Protein AF-A0A9P1C2J6-F1 (afdb_monomer_lite)

Structure (mmCIF, N/CA/C/O backbone):
data_AF-A0A9P1C2J6-F1
#
_entry.id   AF-A0A9P1C2J6-F1
#
loop_
_atom_site.group_PDB
_atom_site.id
_atom_site.type_symbol
_atom_site.label_atom_id
_atom_site.label_alt_id
_atom_site.label_comp_id
_atom_site.label_asym_id
_atom_site.label_entity_id
_atom_site.label_seq_id
_atom_site.pdbx_PDB_ins_code
_atom_site.Cartn_x
_atom_site.Cartn_y
_atom_site.Cartn_z
_atom_site.occupancy
_atom_site.B_iso_or_equiv
_atom_site.auth_seq_id
_atom_site.auth_comp_id
_atom_site.auth_asym_id
_atom_site.auth_atom_id
_atom_site.pdbx_PDB_model_num
ATOM 1 N N . MET A 1 1 ? 2.395 8.781 -56.631 1.00 46.41 1 MET A N 1
ATOM 2 C CA . MET A 1 1 ? 2.533 10.239 -56.441 1.00 46.41 1 MET A CA 1
ATOM 3 C C . MET A 1 1 ? 1.410 10.665 -55.513 1.00 46.41 1 MET A C 1
ATOM 5 O O . MET A 1 1 ? 0.270 10.669 -55.949 1.00 46.41 1 MET A O 1
ATOM 9 N N . TYR A 1 2 ? 1.701 10.869 -54.227 1.00 40.91 2 TYR A N 1
ATOM 10 C CA . TYR A 1 2 ? 0.705 11.297 -53.241 1.00 40.91 2 TYR A CA 1
ATOM 11 C C . TYR A 1 2 ? 0.866 12.797 -53.004 1.00 40.91 2 TYR A C 1
ATOM 13 O O . TYR A 1 2 ? 1.958 13.259 -52.683 1.00 40.91 2 TYR A O 1
ATOM 21 N N . SER A 1 3 ? -0.221 13.528 -53.244 1.00 58.31 3 SER A N 1
ATOM 22 C CA . SER A 1 3 ? -0.324 14.977 -53.091 1.00 58.31 3 SER A CA 1
ATOM 23 C C . SER A 1 3 ? -0.519 15.307 -51.612 1.00 58.31 3 SER A C 1
ATOM 25 O O . SER A 1 3 ? -1.460 14.810 -50.995 1.00 58.31 3 SER A O 1
ATOM 27 N N . PHE A 1 4 ? 0.379 16.112 -51.049 1.00 48.78 4 PHE A N 1
ATOM 28 C CA . PHE A 1 4 ? 0.222 16.703 -49.721 1.00 48.78 4 PHE A CA 1
ATOM 29 C C . PHE A 1 4 ? -0.829 17.816 -49.799 1.00 48.78 4 PHE A C 1
ATOM 31 O O . PHE A 1 4 ? -0.699 18.724 -50.618 1.00 48.78 4 PHE A O 1
ATOM 38 N N . GLY A 1 5 ? -1.877 17.705 -48.981 1.00 56.62 5 GLY A N 1
ATOM 39 C CA . GLY A 1 5 ? -2.882 18.746 -48.790 1.00 56.62 5 GLY A CA 1
ATOM 40 C C . GLY A 1 5 ? -2.309 19.922 -48.006 1.00 56.62 5 GLY A C 1
ATOM 41 O O . GLY A 1 5 ? -1.581 19.733 -47.031 1.00 56.62 5 GLY A O 1
ATOM 42 N N . GLU A 1 6 ? -2.622 21.118 -48.488 1.00 57.53 6 GLU A N 1
ATOM 43 C CA . GLU A 1 6 ? -2.239 22.407 -47.926 1.00 57.53 6 GLU A CA 1
ATOM 44 C C . GLU A 1 6 ? -2.952 22.679 -46.595 1.00 57.53 6 GLU A C 1
ATOM 46 O O . GLU A 1 6 ? -4.033 22.161 -46.317 1.00 57.53 6 GLU A O 1
ATOM 51 N N . GLY A 1 7 ? -2.277 23.461 -45.754 1.00 50.88 7 GLY A N 1
ATOM 52 C CA . GLY A 1 7 ? -2.598 23.649 -44.350 1.00 50.88 7 GLY A CA 1
ATOM 53 C C . GLY A 1 7 ? -3.743 24.621 -44.089 1.00 50.88 7 GLY A C 1
ATOM 54 O O . GLY A 1 7 ? -3.801 25.715 -44.643 1.00 50.88 7 GLY A O 1
ATOM 55 N N . GLU A 1 8 ? -4.594 24.236 -43.144 1.00 56.44 8 GLU A N 1
ATOM 56 C CA . GLU A 1 8 ? -5.519 25.130 -42.458 1.00 56.44 8 GLU A CA 1
ATOM 57 C C . GLU A 1 8 ? -4.774 25.854 -41.326 1.00 56.44 8 GLU A C 1
ATOM 59 O O . GLU A 1 8 ? -4.417 25.274 -40.297 1.00 56.44 8 GLU A O 1
ATOM 64 N N . GLN A 1 9 ? -4.508 27.143 -41.543 1.00 56.81 9 GLN A N 1
ATOM 65 C CA . GLN A 1 9 ? -4.104 28.086 -40.505 1.00 56.81 9 GLN A CA 1
ATOM 66 C C . GLN A 1 9 ? -5.281 28.303 -39.554 1.00 56.81 9 GLN A C 1
ATOM 68 O O . GLN A 1 9 ? -6.235 29.010 -39.868 1.00 56.81 9 GLN A O 1
ATOM 73 N N . HIS A 1 10 ? -5.210 27.682 -38.380 1.00 51.34 10 HIS A N 1
ATOM 74 C CA . HIS A 1 10 ? -6.143 27.946 -37.298 1.00 51.34 10 HIS A CA 1
ATOM 75 C C . HIS A 1 10 ? -5.602 29.116 -36.466 1.00 51.34 10 HIS A C 1
ATOM 77 O O . HIS A 1 10 ? -4.774 28.932 -35.572 1.00 51.34 10 HIS A O 1
ATOM 83 N N . ASP A 1 11 ? -6.063 30.330 -36.775 1.00 51.28 11 ASP A N 1
ATOM 84 C CA . ASP A 1 11 ? -5.852 31.515 -35.943 1.00 51.28 11 ASP A CA 1
ATOM 85 C C . ASP A 1 11 ? -6.565 31.312 -34.598 1.00 51.28 11 ASP A C 1
ATOM 87 O O . ASP A 1 11 ? -7.773 31.507 -34.442 1.00 51.28 11 ASP A O 1
ATOM 91 N N . GLY A 1 12 ? -5.804 30.835 -33.615 1.00 50.31 12 GLY A N 1
ATOM 92 C CA . GLY A 1 12 ? -6.248 30.666 -32.241 1.00 50.31 12 GLY A CA 1
ATOM 93 C C . GLY A 1 12 ? -6.439 32.022 -31.575 1.00 50.31 12 GLY A C 1
ATOM 94 O O . GLY A 1 12 ? -5.492 32.587 -31.040 1.00 50.31 12 GLY A O 1
ATOM 95 N N . ASN A 1 13 ? -7.672 32.525 -31.584 1.00 53.38 13 ASN A N 1
ATOM 96 C CA . ASN A 1 13 ? -8.124 33.623 -30.735 1.00 53.38 13 ASN A CA 1
ATOM 97 C C . ASN A 1 13 ? -8.425 33.066 -29.320 1.00 53.38 13 ASN A C 1
ATOM 99 O O . ASN A 1 13 ? -9.422 32.359 -29.156 1.00 53.38 13 ASN A O 1
ATOM 103 N N . PRO A 1 14 ? -7.602 33.320 -28.282 1.00 58.97 14 PRO A N 1
ATOM 104 C CA . PRO A 1 14 ? -7.670 32.589 -27.015 1.00 58.97 14 PRO A CA 1
ATOM 105 C C . PRO A 1 14 ? -8.562 33.270 -25.961 1.00 58.97 14 PRO A C 1
ATOM 107 O O . PRO A 1 14 ? -8.216 33.289 -24.782 1.00 58.97 14 PRO A O 1
ATOM 110 N N . SER A 1 15 ? -9.707 33.842 -26.355 1.00 59.25 15 SER A N 1
ATOM 111 C CA . SER A 1 15 ? -10.526 34.652 -25.433 1.00 59.25 15 SER A CA 1
ATOM 112 C C . SER A 1 15 ? -12.036 34.554 -25.664 1.00 59.25 15 SER A C 1
ATOM 114 O O . SER A 1 15 ? -12.750 35.539 -25.490 1.00 59.25 15 SER A O 1
ATOM 116 N N . HIS A 1 16 ? -12.559 33.383 -26.029 1.00 60.56 16 HIS A N 1
ATOM 117 C CA . HIS A 1 16 ? -14.004 33.149 -25.989 1.00 60.56 16 HIS A CA 1
ATOM 118 C C . HIS A 1 16 ? -14.352 32.145 -24.891 1.00 60.56 16 HIS A C 1
ATOM 120 O O . HIS A 1 16 ? -14.506 30.951 -25.125 1.00 60.56 16 HIS A O 1
ATOM 126 N N . TRP A 1 17 ? -14.448 32.647 -23.659 1.00 62.12 17 TRP A N 1
ATOM 127 C CA . TRP A 1 17 ? -15.117 31.918 -22.588 1.00 62.12 17 TRP A CA 1
ATOM 128 C C . TRP A 1 17 ? -16.630 31.949 -22.856 1.00 62.12 17 TRP A C 1
ATOM 130 O O . TRP A 1 17 ? -17.187 33.043 -22.989 1.00 62.12 17 TRP A O 1
ATOM 140 N N . PRO A 1 18 ? -17.308 30.791 -22.960 1.00 59.91 18 PRO A N 1
ATOM 141 C CA . PRO A 1 18 ? -18.738 30.748 -23.224 1.00 59.91 18 PRO A CA 1
ATOM 142 C C . PRO A 1 18 ? -19.512 31.384 -22.052 1.00 59.91 18 PRO A C 1
ATOM 144 O O . PRO A 1 18 ? -19.292 31.007 -20.895 1.00 59.91 18 PRO A O 1
ATOM 147 N N . PRO A 1 19 ? -20.427 32.336 -22.316 1.00 61.50 19 PRO A N 1
ATOM 148 C CA . PRO A 1 19 ? -21.127 33.096 -21.277 1.00 61.50 19 PRO A CA 1
ATOM 149 C C . PRO A 1 19 ? -22.037 32.247 -20.371 1.00 61.50 19 PRO A C 1
ATOM 151 O O . PRO A 1 19 ? -22.426 32.711 -19.301 1.00 61.50 19 PRO A O 1
ATOM 154 N N . GLU A 1 20 ? -22.330 30.993 -20.727 1.00 61.28 20 GLU A N 1
ATOM 155 C CA . GLU A 1 20 ? -23.154 30.096 -19.904 1.00 61.28 20 GLU A CA 1
ATOM 156 C C . GLU A 1 20 ? -22.449 29.574 -18.639 1.00 61.28 20 GLU A C 1
ATOM 158 O O . GLU A 1 20 ? -23.122 29.224 -17.671 1.00 61.28 20 GLU A O 1
ATOM 163 N N . LEU A 1 21 ? -21.109 29.581 -18.575 1.00 55.34 21 LEU A N 1
ATOM 164 C CA . LEU A 1 21 ? -20.375 29.112 -17.385 1.00 55.34 21 LEU A CA 1
ATOM 165 C C . LEU A 1 21 ? -20.108 30.211 -16.342 1.00 55.34 21 LEU A C 1
ATOM 167 O O . LEU A 1 21 ? -19.761 29.902 -15.202 1.00 55.34 21 LEU A O 1
ATOM 171 N N . ALA A 1 22 ? -20.339 31.485 -16.675 1.00 58.12 22 ALA A N 1
ATOM 172 C CA . ALA A 1 22 ? -20.204 32.597 -15.729 1.00 58.12 22 ALA A CA 1
ATOM 173 C C . ALA A 1 22 ? -21.348 32.663 -14.692 1.00 58.12 22 ALA A C 1
ATOM 175 O O . ALA A 1 22 ? -21.260 33.410 -13.716 1.00 58.12 22 ALA A O 1
ATOM 176 N N . ALA A 1 23 ? -22.408 31.866 -14.873 1.00 60.00 23 ALA A N 1
ATOM 177 C CA . ALA A 1 23 ? -23.567 31.799 -13.985 1.00 60.00 23 ALA A CA 1
ATOM 178 C C . ALA A 1 23 ? -23.467 30.695 -12.911 1.00 60.00 23 ALA A C 1
ATOM 180 O O . ALA A 1 23 ? -24.478 30.324 -12.306 1.00 60.00 23 ALA A O 1
ATOM 181 N N . GLN A 1 24 ? -22.269 30.167 -12.624 1.00 57.84 24 GLN A N 1
ATOM 182 C CA . GLN A 1 24 ? -22.074 29.361 -11.418 1.00 57.84 24 GLN A CA 1
ATOM 183 C C . GLN A 1 24 ? -22.264 30.246 -10.181 1.00 57.84 24 GLN A C 1
ATOM 185 O O . GLN A 1 24 ? -21.386 31.016 -9.797 1.00 57.84 24 GLN A O 1
ATOM 190 N N . LYS A 1 25 ? -23.476 30.142 -9.617 1.00 58.19 25 LYS A N 1
ATOM 191 C CA . LYS A 1 25 ? -23.923 30.545 -8.277 1.00 58.19 25 LYS A CA 1
ATOM 192 C C . LYS A 1 25 ? -22.781 31.068 -7.407 1.00 58.19 25 LYS A C 1
ATOM 194 O O . LYS A 1 25 ? -22.118 30.303 -6.707 1.00 58.19 25 LYS A O 1
ATOM 199 N N . ARG A 1 26 ? -22.596 32.391 -7.407 1.00 54.38 26 ARG A N 1
ATOM 200 C CA . ARG A 1 26 ? -21.853 33.048 -6.333 1.00 54.38 26 ARG A CA 1
ATOM 201 C C . ARG A 1 26 ? -22.536 32.651 -5.020 1.00 54.38 26 ARG A C 1
ATOM 203 O O . ARG A 1 26 ? -23.762 32.776 -4.949 1.00 54.38 26 ARG A O 1
ATOM 210 N N . PRO A 1 27 ? -21.805 32.136 -4.018 1.00 55.41 27 PRO A N 1
ATOM 211 C CA . PRO A 1 27 ? -22.394 31.870 -2.718 1.00 55.41 27 PRO A CA 1
ATOM 212 C C . PRO A 1 27 ? -22.995 33.183 -2.220 1.00 55.41 27 PRO A C 1
ATOM 214 O O . PRO A 1 27 ? -22.299 34.192 -2.108 1.00 55.41 27 PRO A O 1
ATOM 217 N N . VAL A 1 28 ? -24.310 33.183 -2.011 1.00 63.59 28 VAL A N 1
ATOM 218 C CA . VAL A 1 28 ? -25.020 34.309 -1.412 1.00 63.59 28 VAL A CA 1
ATOM 219 C C . VAL A 1 28 ? -24.499 34.412 0.014 1.00 63.59 28 VAL A C 1
ATOM 221 O O . VAL A 1 28 ? -24.860 33.622 0.884 1.00 63.59 28 VAL A O 1
ATOM 224 N N . VAL A 1 29 ? -23.575 35.343 0.233 1.00 62.34 29 VAL A N 1
ATOM 225 C CA . VAL A 1 29 ? -23.126 35.711 1.570 1.00 62.34 29 VAL A CA 1
ATOM 226 C C . VAL A 1 29 ? -24.268 36.514 2.177 1.00 62.34 29 VAL A C 1
ATOM 228 O O . VAL A 1 29 ? -24.457 37.682 1.845 1.00 62.34 29 VAL A O 1
ATOM 231 N N . HIS A 1 30 ? -25.079 35.866 3.013 1.00 60.06 30 HIS A N 1
ATOM 232 C CA . HIS A 1 30 ? -26.036 36.566 3.859 1.00 60.06 30 HIS A CA 1
ATOM 233 C C . HIS A 1 30 ? -25.249 37.435 4.840 1.00 60.06 30 HIS A C 1
ATOM 235 O O . HIS A 1 30 ? -24.687 36.947 5.820 1.00 60.06 30 HIS A O 1
ATOM 241 N N . VAL A 1 31 ? -25.174 38.727 4.535 1.00 59.09 31 VAL A N 1
ATOM 242 C CA . VAL A 1 31 ? -24.735 39.747 5.480 1.00 59.09 31 VAL A CA 1
ATOM 243 C C . VAL A 1 31 ? -25.914 39.974 6.417 1.00 59.09 31 VAL A C 1
ATOM 245 O O . VAL A 1 31 ? -26.902 40.597 6.041 1.00 59.09 31 VAL A O 1
ATOM 248 N N . TYR A 1 32 ? -25.850 39.383 7.606 1.00 56.06 32 TYR A N 1
ATOM 249 C CA . TYR A 1 32 ? -26.775 39.715 8.680 1.00 56.06 32 TYR A CA 1
ATOM 250 C C . TYR A 1 32 ? -26.359 41.082 9.223 1.00 56.06 32 TYR A C 1
ATOM 252 O O . TYR A 1 32 ? -25.242 41.233 9.720 1.00 56.06 32 TYR A O 1
ATOM 260 N N . GLU A 1 33 ? -27.232 42.081 9.090 1.00 56.91 33 GLU A N 1
ATOM 261 C CA . GLU A 1 33 ? -27.105 43.327 9.841 1.00 56.91 33 GLU A CA 1
ATOM 262 C C . GLU A 1 33 ? -27.223 42.976 11.327 1.00 56.91 33 GLU A C 1
ATOM 264 O O . GLU A 1 33 ? -28.259 42.506 11.800 1.00 56.91 33 GLU A O 1
ATOM 269 N N . VAL A 1 34 ? -26.104 43.102 12.039 1.00 47.09 34 VAL A N 1
ATOM 270 C CA . VAL A 1 34 ? -26.008 42.819 13.469 1.00 47.09 34 VAL A CA 1
ATOM 271 C C . VAL A 1 34 ? -26.766 43.924 14.195 1.00 47.09 34 VAL A C 1
ATOM 273 O O . VAL A 1 34 ? -26.292 45.050 14.295 1.00 47.09 34 VAL A O 1
ATOM 276 N N . SER A 1 35 ? -27.976 43.597 14.644 1.00 60.84 35 SER A N 1
ATOM 277 C CA . SER A 1 35 ? -28.778 44.443 15.520 1.00 60.84 35 SER A CA 1
ATOM 278 C C . SER A 1 35 ? -28.070 44.567 16.870 1.00 60.84 35 SER A C 1
ATOM 280 O O . SER A 1 35 ? -27.807 43.560 17.529 1.00 60.84 35 SER A O 1
ATOM 282 N N . ASP A 1 36 ? -27.772 45.801 17.274 1.00 59.44 36 ASP A N 1
ATOM 283 C CA . ASP A 1 36 ? -27.178 46.146 18.567 1.00 59.44 36 ASP A CA 1
ATOM 284 C C . ASP A 1 36 ? -28.075 45.646 19.713 1.00 59.44 36 ASP A C 1
ATOM 286 O O . ASP A 1 36 ? -29.090 46.266 20.033 1.00 59.44 36 ASP A O 1
ATOM 290 N N . GLY A 1 37 ? -27.740 44.507 20.327 1.00 63.81 37 GLY A N 1
ATOM 291 C CA . GLY A 1 37 ? -28.449 44.062 21.532 1.00 63.81 37 GLY A CA 1
ATOM 292 C C . GLY A 1 37 ? -28.315 42.600 21.951 1.00 63.81 37 GLY A C 1
ATOM 293 O O . GLY A 1 37 ? -28.644 42.299 23.096 1.00 63.81 37 GLY A O 1
ATOM 294 N N . GLU A 1 38 ? -27.825 41.693 21.103 1.00 51.72 38 GLU A N 1
ATOM 295 C CA . GLU A 1 38 ? -27.599 40.297 21.507 1.00 51.72 38 GLU A CA 1
ATOM 296 C C . GLU A 1 38 ? -26.126 40.028 21.827 1.00 51.72 38 GLU A C 1
ATOM 298 O O . GLU A 1 38 ? -25.227 40.359 21.051 1.00 51.72 38 GLU A O 1
ATOM 303 N N . GLU A 1 39 ? -25.888 39.424 22.998 1.00 61.47 39 GLU A N 1
ATOM 304 C CA . GLU A 1 39 ? -24.572 38.944 23.418 1.00 61.47 39 GLU A CA 1
ATOM 305 C C . GLU A 1 39 ? -23.926 38.125 22.292 1.00 61.47 39 GLU A C 1
ATOM 307 O O . GLU A 1 39 ? -24.561 37.213 21.749 1.00 61.47 39 GLU A O 1
ATOM 312 N N . PRO A 1 40 ? -22.659 38.411 21.941 1.00 59.59 40 PRO A N 1
ATOM 313 C CA . PRO A 1 40 ? -22.001 37.736 20.840 1.00 59.59 40 PRO A CA 1
ATOM 314 C C . PRO A 1 40 ? -22.014 36.225 21.102 1.00 59.59 40 PRO A C 1
ATOM 316 O O . PRO A 1 40 ? -21.612 35.790 22.189 1.00 59.59 40 PRO A O 1
ATOM 319 N N . PRO A 1 41 ? -22.448 35.398 20.131 1.00 59.28 41 PRO A N 1
ATOM 320 C CA . PRO A 1 41 ? -22.410 33.957 20.293 1.00 59.28 41 PRO A CA 1
ATOM 321 C C . PRO A 1 41 ? -20.971 33.574 20.612 1.00 59.28 41 PRO A C 1
ATOM 323 O O . PRO A 1 41 ? -20.064 33.911 19.847 1.00 59.28 41 PRO A O 1
ATOM 326 N N . LYS A 1 42 ? -20.773 32.917 21.768 1.00 59.78 42 LYS A N 1
ATOM 327 C CA . LYS A 1 42 ? -19.482 32.390 22.232 1.00 59.78 42 LYS A CA 1
ATOM 328 C C . LYS A 1 42 ? -18.748 31.843 21.025 1.00 59.78 42 LYS A C 1
ATOM 330 O O . LYS A 1 42 ? -19.151 30.817 20.473 1.00 59.78 42 LYS A O 1
ATOM 335 N N . SER A 1 43 ? -17.725 32.576 20.593 1.00 48.62 43 SER A N 1
ATOM 336 C CA . SER A 1 43 ? -16.937 32.232 19.428 1.00 48.62 43 SER A CA 1
ATOM 337 C C . SER A 1 43 ? -16.397 30.840 19.687 1.00 48.62 43 SER A C 1
ATOM 339 O O . SER A 1 43 ? -15.526 30.615 20.530 1.00 48.62 43 SER A O 1
ATOM 341 N N . ARG A 1 44 ? -17.004 29.866 19.007 1.00 55.56 44 ARG A N 1
ATOM 342 C CA . ARG A 1 44 ? -16.507 28.507 18.917 1.00 55.56 44 ARG A CA 1
ATOM 343 C C . ARG A 1 44 ? -15.189 28.681 18.182 1.00 55.56 44 ARG A C 1
ATOM 345 O O . ARG A 1 44 ? -15.173 28.724 16.954 1.00 55.56 44 ARG A O 1
ATOM 352 N N . ARG A 1 45 ? -14.113 28.938 18.939 1.00 55.72 45 ARG A N 1
ATOM 353 C CA . ARG A 1 45 ? -12.743 28.932 18.436 1.00 55.72 45 ARG A CA 1
ATOM 354 C C . ARG A 1 45 ? -12.668 27.647 17.639 1.00 55.72 45 ARG A C 1
ATOM 356 O O . ARG A 1 45 ? -12.818 26.569 18.217 1.00 55.72 45 ARG A O 1
ATOM 363 N N . ARG A 1 46 ? -12.575 27.773 16.314 1.00 53.03 46 ARG A N 1
ATOM 364 C CA . ARG A 1 46 ? -12.202 26.650 15.471 1.00 53.03 46 ARG A CA 1
ATOM 365 C C . ARG A 1 46 ? -10.897 26.172 16.085 1.00 53.03 46 ARG A C 1
ATOM 367 O O . ARG A 1 46 ? -9.909 26.897 16.033 1.00 53.03 46 ARG A O 1
ATOM 374 N N . CYS A 1 47 ? -10.943 25.033 16.772 1.00 50.56 47 CYS A N 1
ATOM 375 C CA . CYS A 1 47 ? -9.739 24.260 16.979 1.00 50.56 47 CYS A CA 1
ATOM 376 C C . CYS A 1 47 ? -9.221 24.040 15.568 1.00 50.56 47 CYS A C 1
ATOM 378 O O . CYS A 1 47 ? -9.910 23.453 14.735 1.00 50.56 47 CYS A O 1
ATOM 380 N N . GLU A 1 48 ? -8.099 24.667 15.252 1.00 53.19 48 GLU A N 1
ATOM 381 C CA . GLU A 1 48 ? -7.376 24.334 14.047 1.00 53.19 48 GLU A CA 1
ATOM 382 C C . GLU A 1 48 ? -6.944 22.880 14.241 1.00 53.19 48 GLU A C 1
ATOM 384 O O . GLU A 1 48 ? -5.975 22.603 14.945 1.00 53.19 48 GLU A O 1
ATOM 389 N N . ASP A 1 49 ? -7.706 21.950 13.659 1.00 55.25 49 ASP A N 1
ATOM 390 C CA . ASP A 1 49 ? -7.488 20.493 13.671 1.00 55.25 49 ASP A CA 1
ATOM 391 C C . ASP A 1 49 ? -6.156 20.072 12.998 1.00 55.25 49 ASP A C 1
ATOM 393 O O . ASP A 1 49 ? -5.975 18.926 12.600 1.00 55.25 49 ASP A O 1
ATOM 397 N N . GLY A 1 50 ? -5.207 20.998 12.843 1.00 55.66 50 GLY A N 1
ATOM 398 C CA . GLY A 1 50 ? -3.879 20.770 12.281 1.00 55.66 50 GLY A CA 1
ATOM 399 C C . GLY A 1 50 ? -2.734 20.912 13.284 1.00 55.66 50 GLY A C 1
ATOM 400 O O . GLY A 1 50 ? -1.607 20.542 12.958 1.00 55.66 50 GLY A O 1
ATOM 401 N N . ALA A 1 51 ? -2.972 21.432 14.493 1.00 60.94 51 ALA A N 1
ATOM 402 C CA . ALA A 1 51 ? -1.919 21.511 15.500 1.00 60.94 51 ALA A CA 1
ATOM 403 C C . ALA A 1 51 ? -1.735 20.134 16.150 1.00 60.94 51 ALA A C 1
ATOM 405 O O . ALA A 1 51 ? -2.552 19.703 16.961 1.00 60.94 51 ALA A O 1
ATOM 406 N N . ASN A 1 52 ? -0.667 19.432 15.766 1.00 63.53 52 ASN A N 1
ATOM 407 C CA . ASN A 1 52 ? -0.355 18.106 16.283 1.00 63.53 52 ASN A CA 1
ATOM 408 C C . ASN A 1 52 ? -0.222 18.157 17.823 1.00 63.53 52 ASN A C 1
ATOM 410 O O . ASN A 1 52 ? 0.719 18.782 18.326 1.00 63.53 52 ASN A O 1
ATOM 414 N N . PRO A 1 53 ? -1.135 17.520 18.584 1.00 68.00 53 PRO A N 1
ATOM 415 C CA . PRO A 1 53 ? -1.170 17.633 20.042 1.00 68.00 53 PRO A CA 1
ATOM 416 C C . PRO A 1 53 ? 0.110 17.107 20.705 1.00 68.00 53 PRO A C 1
ATOM 418 O O . PRO A 1 53 ? 0.471 17.573 21.786 1.00 68.00 53 PRO A O 1
ATOM 421 N N . ALA A 1 54 ? 0.842 16.209 20.034 1.00 67.94 54 ALA A N 1
ATOM 422 C CA . ALA A 1 54 ? 2.130 15.711 20.509 1.00 67.94 54 ALA A CA 1
ATOM 423 C C . ALA A 1 54 ? 3.190 16.824 20.589 1.00 67.94 54 ALA A C 1
ATOM 425 O O . ALA A 1 54 ? 3.971 16.873 21.536 1.00 67.94 54 ALA A O 1
ATOM 426 N N . PHE A 1 55 ? 3.181 17.777 19.648 1.00 69.00 55 PHE A N 1
ATOM 427 C CA . PHE A 1 55 ? 4.138 18.886 19.655 1.00 69.00 55 PHE A CA 1
ATOM 428 C C . PHE A 1 55 ? 3.890 19.843 20.828 1.00 69.00 55 PHE A C 1
ATOM 430 O O . PHE A 1 55 ? 4.830 20.251 21.508 1.00 69.00 55 PHE A O 1
ATOM 437 N N . GLY A 1 56 ? 2.621 20.161 21.109 1.00 73.06 56 GLY A N 1
ATOM 438 C CA . GLY A 1 56 ? 2.249 21.008 22.247 1.00 73.06 56 GLY A CA 1
ATOM 439 C C . GLY A 1 56 ? 2.600 20.371 23.593 1.00 73.06 56 GLY A C 1
ATOM 440 O O . GLY A 1 56 ? 3.087 21.058 24.490 1.00 73.06 56 GLY A O 1
ATOM 441 N N . ALA A 1 57 ? 2.417 19.053 23.716 1.00 72.62 57 ALA A N 1
ATOM 442 C CA . ALA A 1 57 ? 2.793 18.308 24.913 1.00 72.62 57 ALA A CA 1
ATOM 443 C C . ALA A 1 57 ? 4.316 18.291 25.132 1.00 72.62 57 ALA A C 1
ATOM 445 O O . ALA A 1 57 ? 4.766 18.552 26.246 1.00 72.62 57 ALA A O 1
ATOM 446 N N . ALA A 1 58 ? 5.110 18.047 24.083 1.00 67.12 58 ALA A N 1
ATOM 447 C CA . ALA A 1 58 ? 6.571 18.049 24.172 1.00 67.12 58 ALA A CA 1
ATOM 448 C C . ALA A 1 58 ? 7.133 19.442 24.516 1.00 67.12 58 ALA A C 1
ATOM 450 O O . ALA A 1 58 ? 7.987 19.571 25.394 1.00 67.12 58 ALA A O 1
ATOM 451 N N . LEU A 1 59 ? 6.609 20.503 23.886 1.00 74.00 59 LEU A N 1
ATOM 452 C CA . LEU A 1 59 ? 7.015 21.882 24.177 1.00 74.00 59 LEU A CA 1
ATOM 453 C C . LEU A 1 59 ? 6.642 22.292 25.613 1.00 74.00 59 LEU A C 1
ATOM 455 O O . LEU A 1 59 ? 7.415 22.973 26.282 1.00 74.00 59 LEU A O 1
ATOM 459 N N . GLY A 1 60 ? 5.482 21.840 26.104 1.00 74.12 60 GLY A N 1
ATOM 460 C CA . GLY A 1 60 ? 5.042 22.068 27.480 1.00 74.12 60 GLY A CA 1
ATOM 461 C C . GLY A 1 60 ? 5.993 21.472 28.521 1.00 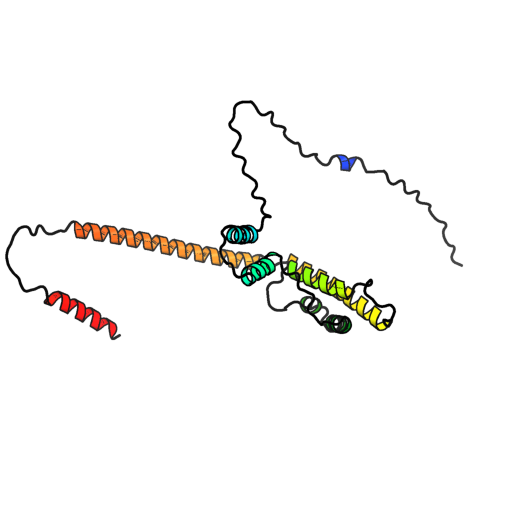74.12 60 GLY A C 1
ATOM 462 O O . GLY A 1 60 ? 6.324 22.153 29.489 1.00 74.12 60 GLY A O 1
ATOM 463 N N . ARG A 1 61 ? 6.493 20.248 28.301 1.00 73.94 61 ARG A N 1
ATOM 464 C CA . ARG A 1 61 ? 7.464 19.602 29.208 1.00 73.94 61 ARG A CA 1
ATOM 465 C C . ARG A 1 61 ? 8.822 20.307 29.208 1.00 73.94 61 ARG A C 1
ATOM 467 O O . ARG A 1 61 ? 9.388 20.525 30.275 1.00 73.94 61 ARG A O 1
ATOM 474 N N . LEU A 1 62 ? 9.288 20.759 28.036 1.00 69.25 62 LEU A N 1
ATOM 475 C CA . LEU A 1 62 ? 10.526 21.541 27.905 1.00 69.25 62 LEU A CA 1
ATOM 476 C C . LEU A 1 62 ? 10.454 22.864 28.691 1.00 69.25 62 LEU A C 1
ATOM 478 O O . LEU A 1 62 ? 11.407 23.240 29.367 1.00 69.25 62 LEU A O 1
ATOM 482 N N . ILE A 1 63 ? 9.315 23.565 28.625 1.00 76.12 63 ILE A N 1
ATOM 483 C CA . ILE A 1 63 ? 9.099 24.835 29.342 1.00 76.12 63 ILE A CA 1
ATOM 484 C C . ILE A 1 63 ? 9.024 24.620 30.861 1.00 76.12 63 ILE A C 1
ATOM 486 O O . ILE A 1 63 ? 9.460 25.482 31.622 1.00 76.12 63 ILE A O 1
ATOM 490 N N . LEU A 1 64 ? 8.495 23.478 31.308 1.00 79.44 64 LEU A N 1
ATOM 491 C CA . LEU A 1 64 ? 8.387 23.130 32.727 1.00 79.44 64 LEU A CA 1
ATOM 492 C C . LEU A 1 64 ? 9.695 22.592 33.333 1.00 79.44 64 LEU A C 1
ATOM 494 O O . LEU A 1 64 ? 9.724 22.303 34.527 1.00 79.44 64 LEU A O 1
ATOM 498 N N . GLY A 1 65 ? 10.775 22.502 32.547 1.00 63.59 65 GLY A N 1
ATOM 499 C CA . GLY A 1 65 ? 12.085 22.055 33.029 1.00 63.59 65 GLY A CA 1
ATOM 500 C C . GLY A 1 65 ? 12.120 20.575 33.407 1.00 63.59 65 GLY A C 1
ATOM 501 O O . GLY A 1 65 ? 12.982 20.160 34.178 1.00 63.59 65 GLY A O 1
ATOM 502 N N . GLU A 1 66 ? 11.177 19.786 32.893 1.00 70.06 66 GLU A N 1
ATOM 503 C CA . GLU A 1 66 ? 11.191 18.339 33.050 1.00 70.06 66 GLU A CA 1
ATOM 504 C C . GLU A 1 66 ? 12.332 17.798 32.177 1.00 70.06 66 GLU A C 1
ATOM 506 O O . GLU A 1 66 ? 12.379 18.078 30.975 1.00 70.06 66 GLU A O 1
ATOM 511 N N . GLU A 1 67 ? 13.288 17.082 32.778 1.00 59.38 67 GLU A N 1
ATOM 512 C CA . GLU A 1 67 ? 14.391 16.438 32.057 1.00 59.38 67 GLU A CA 1
ATOM 513 C C . GLU A 1 67 ? 13.834 15.289 31.210 1.00 59.38 67 GLU A C 1
ATOM 515 O O . GLU A 1 67 ? 13.905 14.116 31.564 1.00 59.38 67 GLU A O 1
ATOM 520 N N . VAL A 1 68 ? 13.219 15.631 30.082 1.00 58.28 68 VAL A N 1
ATOM 521 C CA . VAL A 1 68 ? 12.885 14.661 29.050 1.00 58.28 68 VAL A CA 1
ATOM 522 C C . VAL A 1 68 ? 14.203 14.273 28.401 1.00 58.28 68 VAL A C 1
ATOM 524 O O . VAL A 1 68 ? 14.894 15.125 27.834 1.00 58.28 68 VAL A O 1
ATOM 527 N N . GLU A 1 69 ? 14.566 12.995 28.500 1.00 74.56 69 GLU A N 1
ATOM 528 C CA . GLU A 1 69 ? 15.727 12.472 27.794 1.00 74.56 69 GLU A CA 1
ATOM 529 C C . GLU A 1 69 ? 15.597 12.854 26.318 1.00 74.56 69 GLU A C 1
ATOM 531 O O . GLU A 1 69 ? 14.633 12.494 25.641 1.00 74.56 69 GLU A O 1
ATOM 536 N N . LEU A 1 70 ? 16.570 13.616 25.818 1.00 68.25 70 LEU A N 1
ATOM 537 C CA . LEU A 1 70 ? 16.553 14.217 24.482 1.00 68.25 70 LEU A CA 1
ATOM 538 C C . LEU A 1 70 ? 16.241 13.189 23.374 1.00 68.25 70 LEU A C 1
ATOM 540 O O . LEU A 1 70 ? 15.672 13.533 22.339 1.00 68.25 70 LEU A O 1
ATOM 544 N N . ASN A 1 71 ? 16.584 11.922 23.624 1.00 69.56 71 ASN A N 1
ATOM 545 C CA . ASN A 1 71 ? 16.324 10.776 22.760 1.00 69.56 71 ASN A CA 1
ATOM 546 C C . ASN A 1 71 ? 14.831 10.428 22.637 1.00 69.56 71 ASN A C 1
ATOM 548 O O . ASN A 1 71 ? 14.386 10.099 21.541 1.00 69.56 71 ASN A O 1
ATOM 552 N N . GLU A 1 72 ? 14.044 10.525 23.710 1.00 78.69 72 GLU A N 1
ATOM 553 C CA . GLU A 1 72 ? 12.610 10.211 23.680 1.00 78.69 72 GLU A CA 1
ATOM 554 C C . GLU A 1 72 ? 11.835 11.268 22.881 1.00 78.69 72 GLU A C 1
ATOM 556 O O . GLU A 1 72 ? 11.056 10.925 21.990 1.00 78.69 72 GLU A O 1
ATOM 561 N N . ALA A 1 73 ? 12.133 12.552 23.107 1.00 69.62 73 ALA A N 1
ATOM 562 C CA . ALA A 1 73 ? 11.542 13.656 22.352 1.00 69.62 73 ALA A CA 1
ATOM 563 C C . ALA A 1 73 ? 11.926 13.617 20.860 1.00 69.62 73 ALA A C 1
ATOM 565 O O . ALA A 1 73 ? 11.097 13.907 19.995 1.00 69.62 73 ALA A O 1
ATOM 566 N N . LEU A 1 74 ? 13.165 13.221 20.537 1.00 71.88 74 LEU A N 1
ATOM 567 C CA . LEU A 1 74 ? 13.612 13.015 19.154 1.00 71.88 74 LEU A CA 1
ATOM 568 C C . LEU A 1 74 ? 12.873 11.860 18.468 1.00 71.88 74 LEU A C 1
ATOM 570 O O . LEU A 1 74 ? 12.490 11.991 17.304 1.00 71.88 74 LEU A O 1
ATOM 574 N N . GLU A 1 75 ? 12.647 10.749 19.167 1.00 74.19 75 GLU A N 1
ATOM 575 C CA . GLU A 1 75 ? 11.914 9.601 18.626 1.00 74.19 75 GLU A CA 1
ATOM 576 C C . GLU A 1 75 ? 10.410 9.880 18.485 1.00 74.19 75 GLU A C 1
ATOM 578 O O . GLU A 1 75 ? 9.789 9.464 17.503 1.00 74.19 75 GLU A O 1
ATOM 583 N N . GLU A 1 76 ? 9.817 10.654 19.396 1.00 75.62 76 GLU A N 1
ATOM 584 C CA . GLU A 1 76 ? 8.434 11.120 19.273 1.00 75.62 76 GLU A CA 1
ATOM 585 C C . GLU A 1 76 ? 8.279 12.135 18.129 1.00 75.62 76 GLU A C 1
ATOM 587 O O . GLU A 1 76 ? 7.350 12.021 17.328 1.00 75.62 76 GLU A O 1
ATOM 592 N N . ALA A 1 77 ? 9.234 13.055 17.955 1.00 70.56 77 ALA A N 1
ATOM 593 C CA . ALA A 1 77 ? 9.276 13.970 16.816 1.00 70.56 77 ALA A CA 1
ATOM 594 C C . ALA A 1 77 ? 9.483 13.234 15.479 1.00 70.56 77 ALA A C 1
ATOM 596 O O . ALA A 1 77 ? 8.855 13.595 14.487 1.00 70.56 77 ALA A O 1
ATOM 597 N N . ARG A 1 78 ? 10.298 12.170 15.434 1.00 68.25 78 ARG A N 1
ATOM 598 C CA . ARG A 1 78 ? 10.458 11.304 14.247 1.00 68.25 78 ARG A CA 1
ATOM 599 C C . ARG A 1 78 ? 9.184 10.543 13.893 1.00 68.25 78 ARG A C 1
ATOM 601 O O . ARG A 1 78 ? 8.836 10.459 12.713 1.00 68.25 78 ARG A O 1
ATOM 608 N N . ARG A 1 79 ? 8.477 10.019 14.900 1.00 74.12 79 ARG A N 1
ATOM 609 C CA . ARG A 1 79 ? 7.143 9.417 14.731 1.00 74.12 79 ARG A CA 1
ATOM 610 C C . ARG A 1 79 ? 6.121 10.445 14.243 1.00 74.12 79 ARG A C 1
ATOM 612 O O . ARG A 1 79 ? 5.333 10.148 13.353 1.00 74.12 79 ARG A O 1
ATOM 619 N N . SER A 1 80 ? 6.171 11.654 14.795 1.00 68.38 80 SER A N 1
ATOM 620 C CA . SER A 1 80 ? 5.230 12.751 14.551 1.00 68.38 80 SER A CA 1
ATOM 621 C C . SER A 1 80 ? 5.421 13.446 13.196 1.00 68.38 80 SER A C 1
ATOM 623 O O . SER A 1 80 ? 4.445 13.725 12.504 1.00 68.38 80 SER A O 1
ATOM 625 N N . MET A 1 81 ? 6.665 13.672 12.761 1.00 65.94 81 MET A N 1
ATOM 626 C CA . MET A 1 81 ? 6.975 14.282 11.461 1.00 65.94 81 MET A CA 1
ATOM 627 C C . MET A 1 81 ? 6.843 13.310 10.286 1.00 65.94 81 MET A C 1
ATOM 629 O O . MET A 1 81 ? 7.197 13.675 9.167 1.00 65.94 81 MET A O 1
ATOM 633 N N . GLY A 1 82 ? 6.342 12.092 10.529 1.00 54.31 82 GLY A N 1
ATOM 634 C CA . GLY A 1 82 ? 6.181 11.068 9.510 1.00 54.31 82 GLY A CA 1
ATOM 635 C C . GLY A 1 82 ? 7.494 10.860 8.783 1.00 54.31 82 GLY A C 1
ATOM 636 O O . GLY A 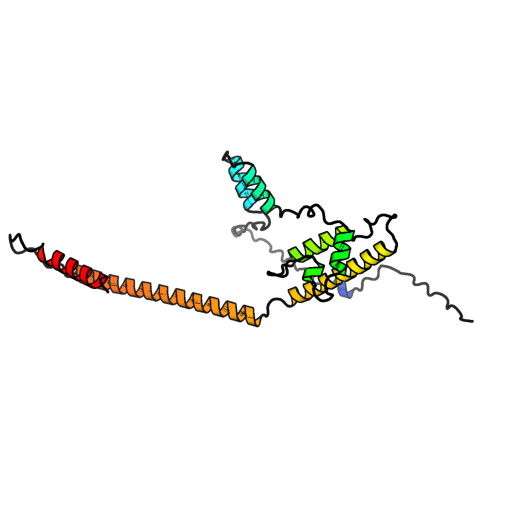1 82 ? 7.586 11.271 7.630 1.00 54.31 82 GLY A O 1
ATOM 637 N N . SER A 1 83 ? 8.492 10.298 9.490 1.00 46.44 83 SER A N 1
ATOM 638 C CA . SER A 1 83 ? 9.788 9.865 8.950 1.00 46.44 83 SER A CA 1
ATOM 639 C C . SER A 1 83 ? 9.638 9.559 7.469 1.00 46.44 83 SER A C 1
ATOM 641 O O . SER A 1 83 ? 9.091 8.520 7.091 1.00 46.44 83 SER A O 1
ATOM 643 N N . THR A 1 84 ? 10.018 10.520 6.623 1.00 48.47 84 THR A N 1
ATOM 644 C CA . THR A 1 84 ? 10.115 10.269 5.199 1.00 48.47 84 THR A CA 1
ATOM 645 C C . THR A 1 84 ? 11.144 9.162 5.137 1.00 48.47 84 THR A C 1
ATOM 647 O O . THR A 1 84 ? 12.271 9.409 5.565 1.00 48.47 84 THR A O 1
ATOM 650 N N . PRO A 1 85 ? 10.771 7.934 4.729 1.00 52.19 85 PRO A N 1
ATOM 651 C CA . PRO A 1 85 ? 11.713 6.835 4.706 1.00 52.19 85 PRO A CA 1
ATOM 652 C C . PRO A 1 85 ? 12.905 7.322 3.899 1.00 52.19 85 PRO A C 1
ATOM 654 O O . PRO A 1 85 ? 12.786 7.562 2.687 1.00 52.19 85 PRO A O 1
ATOM 657 N N . MET A 1 86 ? 14.013 7.564 4.608 1.00 49.03 86 MET A N 1
ATOM 658 C CA . MET A 1 86 ? 15.313 7.745 3.994 1.00 49.03 86 MET A CA 1
ATOM 659 C C . MET A 1 86 ? 15.411 6.583 3.017 1.00 49.03 86 MET A C 1
ATOM 661 O O . MET A 1 86 ? 15.130 5.457 3.436 1.00 49.03 86 MET A O 1
ATOM 665 N N . PRO A 1 87 ? 15.625 6.852 1.716 1.00 53.19 87 PRO A N 1
ATOM 666 C CA . PRO A 1 87 ? 15.635 5.799 0.714 1.00 53.19 87 PRO A CA 1
ATOM 667 C C . PRO A 1 87 ? 16.544 4.699 1.246 1.00 53.19 87 PRO A C 1
ATOM 669 O O . PRO A 1 87 ? 17.704 4.986 1.541 1.00 53.19 87 PRO A O 1
ATOM 672 N N . GLU A 1 88 ? 15.960 3.518 1.476 1.00 57.75 88 GLU A N 1
ATOM 673 C CA . GLU A 1 88 ? 16.651 2.353 2.024 1.00 57.75 88 GLU A CA 1
ATOM 674 C C . GLU A 1 88 ? 18.037 2.284 1.372 1.00 57.75 88 GLU A C 1
ATOM 676 O O . GLU A 1 88 ? 18.125 2.235 0.135 1.00 57.75 88 GLU A O 1
ATOM 681 N N . PRO A 1 89 ? 19.120 2.421 2.154 1.00 51.78 89 PRO A N 1
ATOM 682 C CA . PRO A 1 89 ? 20.449 2.558 1.597 1.00 51.78 89 PRO A CA 1
ATOM 683 C C . PRO A 1 89 ? 20.814 1.251 0.891 1.00 51.78 89 PRO A C 1
ATOM 685 O O . PRO A 1 89 ? 21.128 0.260 1.539 1.00 51.78 89 PRO A O 1
ATOM 688 N N . GLY A 1 90 ? 20.785 1.247 -0.444 1.00 61.69 90 GLY A N 1
ATOM 689 C CA . GLY A 1 90 ? 21.488 0.228 -1.227 1.00 61.69 90 GLY A CA 1
ATOM 690 C C . GLY A 1 90 ? 20.742 -0.442 -2.376 1.00 61.69 90 GLY A C 1
ATOM 691 O O . GLY A 1 90 ? 21.353 -1.269 -3.050 1.00 61.69 90 GLY A O 1
ATOM 692 N N . MET A 1 91 ? 19.480 -0.113 -2.669 1.00 74.25 91 MET A N 1
ATOM 693 C CA . MET A 1 91 ? 18.853 -0.662 -3.879 1.00 74.25 91 MET A CA 1
ATOM 694 C C . MET A 1 91 ? 19.363 0.072 -5.122 1.00 74.25 91 MET A C 1
ATOM 696 O O . MET A 1 91 ? 18.982 1.207 -5.407 1.00 74.25 91 MET A O 1
ATOM 700 N N . SER A 1 92 ? 20.278 -0.574 -5.848 1.00 89.94 92 SER A N 1
ATOM 701 C CA . SER A 1 92 ? 20.783 -0.072 -7.124 1.00 89.94 92 SER A CA 1
ATOM 702 C C . SER A 1 92 ? 19.666 -0.037 -8.172 1.00 89.94 92 SER A C 1
ATOM 704 O O . SER A 1 92 ? 18.797 -0.910 -8.199 1.00 89.94 92 SER A O 1
ATOM 706 N N . LEU A 1 93 ? 19.717 0.946 -9.080 1.00 92.19 93 LEU A N 1
ATOM 707 C CA . LEU A 1 93 ? 18.768 1.081 -10.194 1.00 92.19 93 LEU A CA 1
ATOM 708 C C . LEU A 1 93 ? 18.609 -0.232 -10.974 1.00 92.19 93 LEU A C 1
ATOM 710 O O . LEU A 1 93 ? 17.497 -0.636 -11.294 1.00 92.19 93 LEU A O 1
ATOM 714 N N . SER A 1 94 ? 19.722 -0.914 -11.255 1.00 93.50 94 SER A N 1
ATOM 715 C CA . SER A 1 94 ? 19.728 -2.175 -11.996 1.00 93.50 94 SER A CA 1
ATOM 716 C C . SER A 1 94 ? 19.032 -3.310 -11.245 1.00 93.50 94 SER A C 1
ATOM 718 O O . SER A 1 94 ? 18.299 -4.075 -11.868 1.00 93.50 94 SER A O 1
ATOM 720 N N . SER A 1 95 ? 19.223 -3.402 -9.925 1.00 94.81 95 SER A N 1
ATOM 721 C CA . SER A 1 95 ? 18.537 -4.388 -9.083 1.00 94.81 95 SER A CA 1
ATOM 722 C C . SER A 1 95 ? 17.029 -4.142 -9.073 1.00 94.81 95 SER A C 1
ATOM 724 O O . SER A 1 95 ? 16.243 -5.064 -9.278 1.00 94.81 95 SER A O 1
ATOM 726 N N . GLU A 1 96 ? 16.622 -2.880 -8.936 1.00 95.31 96 GLU A N 1
ATOM 727 C CA . GLU A 1 96 ? 15.210 -2.505 -8.881 1.00 95.31 96 GLU A CA 1
ATOM 728 C C . GLU A 1 96 ? 14.493 -2.732 -10.221 1.00 95.31 96 GLU A C 1
ATOM 730 O O . GLU A 1 96 ? 13.401 -3.296 -10.262 1.00 95.31 96 GLU A O 1
ATOM 735 N N . VAL A 1 97 ? 15.135 -2.376 -11.338 1.00 96.75 97 VAL A N 1
ATOM 736 C CA . VAL A 1 97 ? 14.622 -2.666 -12.687 1.00 96.75 97 VAL A CA 1
ATOM 737 C C . VAL A 1 97 ? 14.501 -4.175 -12.911 1.00 96.75 97 VAL A C 1
ATOM 739 O O . VAL A 1 97 ? 13.487 -4.634 -13.434 1.00 96.75 97 VAL A O 1
ATOM 742 N N . ALA A 1 98 ? 15.502 -4.963 -12.504 1.00 97.19 98 ALA A N 1
ATOM 743 C CA . ALA A 1 98 ? 15.453 -6.418 -12.630 1.00 97.19 98 ALA A CA 1
ATOM 744 C C . ALA A 1 98 ? 14.304 -7.020 -11.807 1.00 97.19 98 ALA A C 1
ATOM 746 O O . ALA A 1 98 ? 13.560 -7.852 -12.323 1.00 97.19 98 ALA A O 1
ATOM 747 N N . ARG A 1 99 ? 14.111 -6.544 -10.571 1.00 97.38 99 ARG A N 1
ATOM 748 C CA . ARG A 1 99 ? 13.011 -6.938 -9.680 1.00 97.38 99 ARG A CA 1
ATOM 749 C C . ARG A 1 99 ? 11.644 -6.666 -10.311 1.00 97.38 99 ARG A C 1
ATOM 751 O O . ARG A 1 99 ? 10.838 -7.581 -10.435 1.00 97.38 99 ARG A O 1
ATOM 758 N N . ILE A 1 100 ? 11.407 -5.440 -10.783 1.00 97.88 100 ILE A N 1
ATOM 759 C CA . ILE A 1 100 ? 10.142 -5.042 -11.429 1.00 97.88 100 ILE A CA 1
ATOM 760 C C . ILE A 1 100 ? 9.871 -5.873 -12.693 1.00 97.88 100 ILE A C 1
ATOM 762 O O . ILE A 1 100 ? 8.727 -6.220 -12.992 1.00 97.88 100 ILE A O 1
ATOM 766 N N . ARG A 1 101 ? 10.918 -6.200 -13.459 1.00 97.88 101 ARG A N 1
ATOM 767 C CA . ARG A 1 101 ? 10.787 -7.005 -14.682 1.00 97.88 101 ARG A CA 1
ATOM 768 C C . ARG A 1 101 ? 10.561 -8.494 -14.404 1.00 97.88 101 ARG A C 1
ATOM 770 O O . ARG A 1 101 ? 9.937 -9.160 -15.230 1.00 97.88 101 ARG A O 1
ATOM 777 N N . ALA A 1 102 ? 11.052 -9.004 -13.278 1.00 97.81 102 ALA A N 1
ATOM 778 C CA . ALA A 1 102 ? 10.869 -10.392 -12.865 1.00 97.81 102 ALA A CA 1
ATOM 779 C C . ALA A 1 102 ? 9.487 -10.659 -12.246 1.00 97.81 102 ALA A C 1
ATOM 781 O O . ALA A 1 102 ? 8.991 -11.777 -12.367 1.00 97.81 102 ALA A O 1
ATOM 782 N N . ALA A 1 103 ? 8.873 -9.647 -11.625 1.00 97.75 103 ALA A N 1
ATOM 783 C CA . ALA A 1 103 ? 7.552 -9.756 -11.013 1.00 97.75 103 ALA A CA 1
ATOM 784 C C . ALA A 1 103 ? 6.464 -10.151 -12.030 1.00 97.75 103 ALA A C 1
ATOM 786 O O . ALA A 1 103 ? 6.516 -9.773 -13.210 1.00 97.75 103 ALA A O 1
ATOM 787 N N . ALA A 1 104 ? 5.465 -10.902 -11.560 1.00 97.38 104 ALA A N 1
ATOM 788 C CA . ALA A 1 104 ? 4.323 -11.298 -12.378 1.00 97.38 104 ALA A CA 1
ATOM 789 C C . ALA A 1 104 ? 3.481 -10.075 -12.788 1.00 97.38 104 ALA A C 1
ATOM 791 O O . ALA A 1 104 ? 3.343 -9.120 -12.028 1.00 97.38 104 ALA A O 1
ATOM 792 N N . VAL A 1 105 ? 2.889 -10.112 -13.988 1.00 95.50 105 VAL A N 1
ATOM 793 C CA . VAL A 1 105 ? 2.128 -8.974 -14.553 1.00 95.50 105 VAL A CA 1
ATOM 794 C C . VAL A 1 105 ? 0.934 -8.584 -13.673 1.00 95.50 105 VAL A C 1
ATOM 796 O O . VAL A 1 105 ? 0.624 -7.401 -13.553 1.00 95.50 105 VAL A O 1
ATOM 799 N N . ASP A 1 106 ? 0.316 -9.571 -13.026 1.00 94.94 106 ASP A N 1
ATOM 800 C CA . ASP A 1 106 ? -0.863 -9.381 -12.179 1.00 94.94 106 ASP A CA 1
ATOM 801 C C . ASP A 1 106 ? -0.510 -9.149 -10.696 1.00 94.94 106 ASP A C 1
ATOM 803 O O . ASP A 1 106 ? -1.391 -8.817 -9.903 1.00 94.94 106 ASP A O 1
ATOM 807 N N . ASP A 1 107 ? 0.764 -9.295 -10.299 1.00 96.81 107 ASP A N 1
ATOM 808 C CA . ASP A 1 107 ? 1.200 -9.078 -8.913 1.00 96.81 107 ASP A CA 1
ATOM 809 C C . ASP A 1 107 ? 1.652 -7.628 -8.697 1.00 96.81 107 ASP A C 1
ATOM 811 O O . ASP A 1 107 ? 2.835 -7.278 -8.616 1.00 96.81 107 ASP A O 1
ATOM 815 N N . TYR A 1 108 ? 0.664 -6.740 -8.608 1.00 97.12 108 TYR A N 1
ATOM 816 C CA . TYR A 1 108 ? 0.904 -5.309 -8.447 1.00 97.12 108 TYR A CA 1
ATOM 817 C C . TYR A 1 108 ? 1.633 -4.961 -7.140 1.00 97.12 108 TYR A C 1
ATOM 819 O O . TYR A 1 108 ? 2.372 -3.969 -7.089 1.00 97.12 108 TYR A O 1
ATOM 827 N N . ARG A 1 109 ? 1.433 -5.760 -6.081 1.00 96.38 109 ARG A N 1
ATOM 828 C CA . ARG A 1 109 ? 2.094 -5.561 -4.784 1.00 96.38 109 ARG A CA 1
ATOM 829 C C . ARG A 1 109 ? 3.580 -5.867 -4.899 1.00 96.38 109 ARG A C 1
ATOM 831 O O . ARG A 1 109 ? 4.392 -5.049 -4.461 1.00 96.38 109 ARG A O 1
ATOM 838 N N . GLU A 1 110 ? 3.933 -6.976 -5.547 1.00 96.50 110 GLU A N 1
ATOM 839 C CA . GLU A 1 110 ? 5.325 -7.325 -5.820 1.00 96.50 110 GLU A CA 1
ATOM 840 C C . GLU A 1 110 ? 5.996 -6.264 -6.700 1.00 96.50 110 GLU A C 1
ATOM 842 O O . GLU A 1 110 ? 7.067 -5.776 -6.340 1.00 96.50 110 GLU A O 1
ATOM 847 N N . ILE A 1 111 ? 5.351 -5.801 -7.778 1.00 97.69 111 ILE A N 1
ATOM 848 C CA . ILE A 1 111 ? 5.899 -4.745 -8.652 1.00 97.69 111 ILE A CA 1
ATOM 849 C C . ILE A 1 111 ? 6.267 -3.485 -7.846 1.00 97.69 111 ILE A C 1
ATOM 851 O O . ILE A 1 111 ? 7.375 -2.957 -7.982 1.00 97.69 111 ILE A O 1
ATOM 855 N N . LEU A 1 112 ? 5.393 -3.026 -6.943 1.00 96.81 112 LEU A N 1
ATOM 856 C CA . LEU A 1 112 ? 5.665 -1.856 -6.095 1.00 96.81 112 LEU A CA 1
ATOM 857 C C . LEU A 1 112 ? 6.543 -2.140 -4.863 1.00 96.81 112 LEU A C 1
ATOM 859 O O . LEU A 1 112 ? 6.860 -1.205 -4.123 1.00 96.81 112 LEU A O 1
ATOM 863 N N . GLY A 1 113 ? 6.945 -3.391 -4.628 1.00 95.25 113 GLY A N 1
ATOM 864 C CA . GLY A 1 113 ? 7.753 -3.763 -3.462 1.00 95.25 113 GLY A CA 1
ATOM 865 C C . GLY A 1 113 ? 7.000 -3.558 -2.145 1.00 95.25 113 GLY A C 1
ATOM 866 O O . GLY A 1 113 ? 7.559 -3.060 -1.160 1.00 95.25 113 GLY A O 1
ATOM 867 N N . LEU A 1 114 ? 5.704 -3.864 -2.161 1.00 95.62 114 LEU A N 1
ATOM 868 C CA . LEU A 1 114 ? 4.820 -3.840 -1.004 1.00 95.62 114 LEU A CA 1
ATOM 869 C C . LEU A 1 114 ? 4.717 -5.240 -0.393 1.00 95.62 114 LEU A C 1
ATOM 871 O O . LEU A 1 114 ? 4.904 -6.246 -1.074 1.00 95.62 114 LEU A O 1
ATOM 875 N N . SER A 1 115 ? 4.399 -5.295 0.900 1.00 94.25 115 SER A N 1
ATOM 876 C CA . SER A 1 115 ? 4.105 -6.561 1.572 1.00 94.25 115 SER A CA 1
ATOM 877 C C . SER A 1 115 ? 2.853 -7.199 0.964 1.00 94.25 115 SER A C 1
ATOM 879 O O . SER A 1 115 ? 1.832 -6.529 0.778 1.00 94.25 115 SER A O 1
ATOM 881 N N . GLN A 1 116 ? 2.916 -8.500 0.669 1.00 92.25 116 GLN A N 1
ATOM 882 C CA . GLN A 1 116 ? 1.722 -9.256 0.283 1.00 92.25 116 GLN A CA 1
ATOM 883 C C . GLN A 1 116 ? 0.769 -9.438 1.471 1.00 92.25 116 GLN A C 1
ATOM 885 O O . GLN A 1 116 ? -0.444 -9.488 1.289 1.00 92.25 116 GLN A O 1
ATOM 890 N N . GLU A 1 117 ? 1.306 -9.456 2.689 1.00 90.44 117 GLU A N 1
ATOM 891 C CA . GLU A 1 117 ? 0.529 -9.546 3.919 1.00 90.44 117 GLU A CA 1
ATOM 892 C C . GLU A 1 117 ? 0.166 -8.148 4.430 1.00 90.44 117 GLU A C 1
ATOM 894 O O . GLU A 1 117 ? 1.038 -7.284 4.564 1.00 90.44 117 GLU A O 1
ATOM 899 N N . GLY A 1 118 ? -1.115 -7.939 4.743 1.00 85.38 118 GLY A N 1
ATOM 900 C CA . GLY A 1 118 ? -1.616 -6.727 5.393 1.00 85.38 118 GLY A CA 1
ATOM 901 C C . GLY A 1 118 ? -2.591 -5.894 4.560 1.00 85.38 118 GLY A C 1
ATOM 902 O O . GLY A 1 118 ? -2.766 -6.089 3.349 1.00 85.38 118 GLY A O 1
ATOM 903 N N . ASP A 1 119 ? -3.232 -4.956 5.260 1.00 88.00 119 ASP A N 1
ATOM 904 C CA . ASP A 1 119 ? -4.153 -3.986 4.677 1.00 88.00 119 ASP A CA 1
ATOM 905 C C . ASP A 1 119 ? -3.387 -3.004 3.786 1.00 88.00 119 ASP A C 1
ATOM 907 O O . ASP A 1 119 ? -2.337 -2.470 4.151 1.00 88.00 119 ASP A O 1
ATOM 911 N N . LEU A 1 120 ? -3.927 -2.767 2.594 1.00 90.81 120 LEU A N 1
ATOM 912 C CA . LEU A 1 120 ? -3.301 -1.912 1.601 1.00 90.81 120 LEU A CA 1
ATOM 913 C C . LEU A 1 120 ? -3.708 -0.455 1.833 1.00 90.81 120 LEU A C 1
ATOM 915 O O . LEU A 1 120 ? -4.842 -0.056 1.572 1.00 90.81 120 LEU A O 1
ATOM 919 N N . GLU A 1 121 ? -2.766 0.355 2.301 1.00 91.00 121 GLU A N 1
ATOM 920 C CA . GLU A 1 121 ? -3.007 1.771 2.554 1.00 91.00 121 GLU A CA 1
ATOM 921 C C . GLU A 1 121 ? -2.574 2.638 1.358 1.00 91.00 121 GLU A C 1
ATOM 923 O O . GLU A 1 121 ? -1.448 2.533 0.861 1.00 91.00 121 GLU A O 1
ATOM 928 N N . VAL A 1 122 ? -3.442 3.558 0.916 1.00 91.62 122 VAL A N 1
ATOM 929 C CA . VAL A 1 122 ? -3.167 4.472 -0.217 1.00 91.62 122 VAL A CA 1
ATOM 930 C C . VAL A 1 122 ? -1.863 5.251 -0.013 1.00 91.62 122 VAL A C 1
ATOM 932 O O . VAL A 1 122 ? -1.107 5.474 -0.962 1.00 91.62 122 VAL A O 1
ATOM 935 N N . SER A 1 123 ? -1.591 5.672 1.223 1.00 89.94 123 SER A N 1
ATOM 936 C CA . SER A 1 123 ? -0.407 6.456 1.586 1.00 89.94 123 SER A CA 1
ATOM 937 C C . SER A 1 123 ? 0.891 5.680 1.318 1.00 89.94 123 SER A C 1
ATOM 939 O O . SER A 1 123 ? 1.828 6.225 0.724 1.00 89.94 123 SER A O 1
ATOM 941 N N . GLN A 1 124 ? 0.921 4.391 1.669 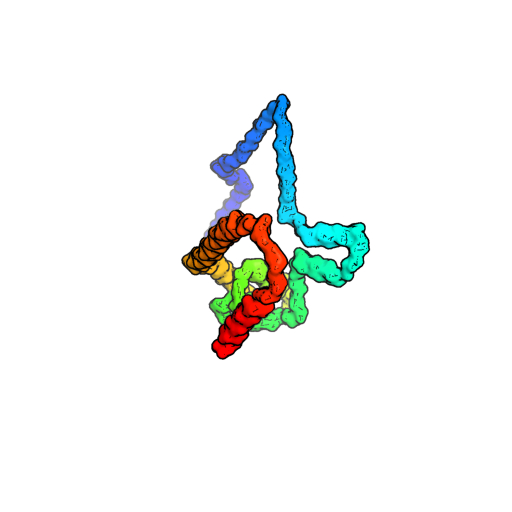1.00 91.81 124 GLN A N 1
ATOM 942 C CA . GLN A 1 124 ? 2.059 3.493 1.479 1.00 91.81 124 GLN A CA 1
ATOM 943 C C . GLN A 1 124 ? 2.310 3.233 -0.006 1.00 91.81 124 GLN A C 1
ATOM 945 O O . GLN A 1 124 ? 3.444 3.377 -0.472 1.00 91.81 124 GLN A O 1
ATOM 950 N N . VAL A 1 125 ? 1.244 2.960 -0.768 1.00 95.31 125 VAL A N 1
ATOM 951 C CA . VAL A 1 125 ? 1.303 2.782 -2.228 1.00 95.31 125 VAL A CA 1
ATOM 952 C C . VAL A 1 125 ? 1.891 4.022 -2.902 1.00 95.31 125 VAL A C 1
ATOM 954 O O . VAL A 1 125 ? 2.831 3.922 -3.692 1.00 95.31 125 VAL A O 1
ATOM 957 N N . GLN A 1 126 ? 1.398 5.217 -2.558 1.00 95.00 126 GLN A N 1
ATOM 958 C CA . GLN A 1 126 ? 1.923 6.464 -3.119 1.00 95.00 126 GLN A CA 1
ATOM 959 C C . GLN A 1 126 ? 3.376 6.726 -2.713 1.00 95.00 126 GLN A C 1
ATOM 961 O O . GLN A 1 126 ? 4.162 7.229 -3.519 1.00 95.00 126 GLN A O 1
ATOM 966 N N . SER A 1 127 ? 3.743 6.405 -1.472 1.00 94.00 127 SER A N 1
ATOM 967 C CA . SER A 1 127 ? 5.112 6.561 -0.985 1.00 94.00 127 SER A CA 1
ATOM 968 C C . S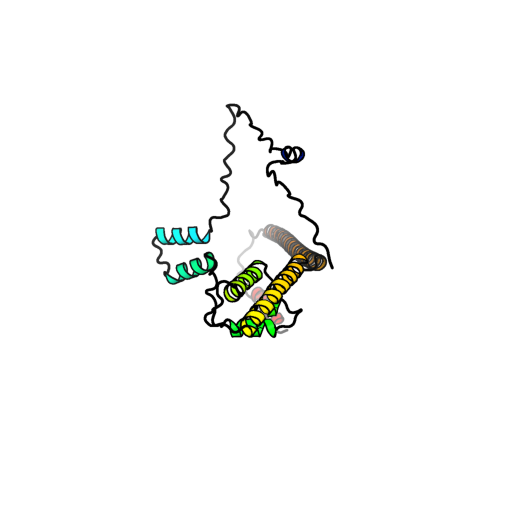ER A 1 127 ? 6.087 5.683 -1.773 1.00 94.00 127 SER A C 1
ATOM 970 O O . SER A 1 127 ? 7.072 6.203 -2.308 1.00 94.00 127 SER A O 1
ATOM 972 N N . ARG A 1 128 ? 5.769 4.390 -1.942 1.00 95.06 128 ARG A N 1
ATOM 973 C CA . ARG A 1 128 ? 6.565 3.454 -2.751 1.00 95.06 128 ARG A CA 1
ATOM 974 C C . ARG A 1 128 ? 6.644 3.869 -4.209 1.00 95.06 128 ARG A C 1
ATOM 976 O O . ARG A 1 128 ? 7.741 3.958 -4.752 1.00 95.06 128 ARG A O 1
ATOM 983 N N . TYR A 1 129 ? 5.519 4.234 -4.817 1.00 97.06 129 TYR A N 1
ATOM 984 C CA . TYR A 1 129 ? 5.504 4.738 -6.188 1.00 97.06 129 TYR A CA 1
ATOM 985 C C . TYR A 1 129 ? 6.450 5.935 -6.366 1.00 97.06 129 TYR A C 1
ATOM 987 O O . TYR A 1 129 ? 7.287 5.940 -7.265 1.00 97.06 129 TYR A O 1
ATOM 995 N N . ARG A 1 130 ? 6.401 6.930 -5.467 1.00 95.50 130 ARG A N 1
ATOM 996 C CA . ARG A 1 130 ? 7.313 8.087 -5.516 1.00 95.50 130 ARG A CA 1
ATOM 997 C C . ARG A 1 130 ? 8.777 7.701 -5.310 1.00 95.50 130 ARG A C 1
ATOM 999 O O . ARG A 1 130 ? 9.653 8.379 -5.839 1.00 95.50 130 ARG A O 1
ATOM 1006 N N . GLN A 1 131 ? 9.079 6.680 -4.509 1.00 94.06 131 GLN A N 1
ATOM 1007 C CA . GLN A 1 131 ? 10.448 6.174 -4.355 1.00 94.06 131 GLN A CA 1
ATOM 1008 C C . GLN A 1 131 ? 10.954 5.548 -5.656 1.00 94.06 131 GLN A C 1
ATOM 1010 O O . GLN A 1 131 ? 11.991 5.973 -6.158 1.00 94.06 131 GLN A O 1
ATOM 1015 N N . ILE A 1 132 ? 10.186 4.624 -6.233 1.00 95.44 132 ILE A N 1
ATOM 1016 C CA . ILE A 1 132 ? 10.545 3.923 -7.471 1.00 95.44 132 ILE A CA 1
ATOM 1017 C C . ILE A 1 132 ? 10.667 4.913 -8.632 1.00 95.44 132 ILE A C 1
ATOM 1019 O O . ILE A 1 132 ? 11.670 4.925 -9.342 1.00 95.44 132 ILE A O 1
ATOM 1023 N N . MET A 1 133 ? 9.705 5.826 -8.781 1.00 95.31 133 MET A N 1
ATOM 1024 C CA . MET A 1 133 ? 9.754 6.841 -9.834 1.00 95.31 133 MET A CA 1
ATOM 1025 C C . MET A 1 133 ? 10.943 7.782 -9.681 1.00 95.31 133 MET A C 1
ATOM 1027 O O . MET A 1 133 ? 11.526 8.170 -10.684 1.00 95.31 133 MET A O 1
ATOM 1031 N N . ARG A 1 134 ? 11.365 8.112 -8.453 1.00 93.38 134 ARG A N 1
ATOM 1032 C CA . ARG A 1 134 ? 12.591 8.894 -8.223 1.00 93.38 134 ARG A CA 1
ATOM 1033 C C . ARG A 1 134 ? 13.865 8.159 -8.634 1.00 93.38 134 ARG A C 1
ATOM 1035 O O . ARG A 1 134 ? 14.878 8.841 -8.770 1.00 93.38 134 ARG A O 1
ATOM 1042 N N . LEU A 1 135 ? 13.839 6.833 -8.770 1.00 92.38 135 LEU A N 1
ATOM 1043 C CA . LEU A 1 135 ? 14.953 6.029 -9.278 1.00 92.38 135 LEU A CA 1
ATOM 1044 C C . LEU A 1 135 ? 14.871 5.869 -10.802 1.00 92.38 135 LEU A C 1
ATOM 1046 O O . LEU A 1 135 ? 15.873 6.057 -11.479 1.00 92.38 135 LEU A O 1
ATOM 1050 N N . LEU A 1 136 ? 13.683 5.582 -11.345 1.00 94.25 136 LEU A N 1
ATOM 1051 C CA . LEU A 1 136 ? 13.466 5.322 -12.778 1.00 94.25 136 LEU A CA 1
ATOM 1052 C C . LEU A 1 136 ? 13.352 6.586 -13.654 1.00 94.25 136 LEU A C 1
ATOM 1054 O O . LEU A 1 136 ? 13.303 6.475 -14.884 1.00 94.25 136 LEU A O 1
ATOM 1058 N N . HIS A 1 137 ? 13.263 7.774 -13.044 1.00 93.25 137 HIS A N 1
ATOM 1059 C CA . HIS A 1 137 ? 13.004 9.031 -13.750 1.00 93.25 137 HIS A CA 1
ATOM 1060 C C . HIS A 1 137 ? 14.036 9.299 -14.862 1.00 93.25 137 HIS A C 1
ATOM 1062 O O . HIS A 1 137 ? 15.235 9.160 -14.607 1.00 93.25 137 HIS A O 1
ATOM 1068 N N . PRO A 1 138 ? 13.616 9.747 -16.064 1.00 92.62 138 PRO A N 1
ATOM 1069 C CA . PRO A 1 138 ? 14.528 10.006 -17.180 1.00 92.62 138 PRO A CA 1
ATOM 1070 C C . PRO A 1 138 ? 15.615 11.035 -16.860 1.00 92.62 138 PRO A C 1
ATOM 1072 O O . PRO A 1 138 ? 16.744 10.875 -17.300 1.00 92.62 138 PRO A O 1
ATOM 1075 N N . ASP A 1 139 ? 15.297 12.033 -16.034 1.00 92.06 139 ASP A N 1
ATOM 1076 C CA . ASP A 1 139 ? 16.238 13.081 -15.600 1.00 92.06 139 ASP A CA 1
ATOM 1077 C C . ASP A 1 139 ? 17.477 12.538 -14.868 1.00 92.06 139 ASP A C 1
ATOM 1079 O O . ASP A 1 139 ? 18.528 13.163 -14.874 1.00 92.06 139 ASP A O 1
ATOM 1083 N N . LYS A 1 140 ? 17.371 11.358 -14.245 1.00 85.19 140 LYS A N 1
ATOM 1084 C CA .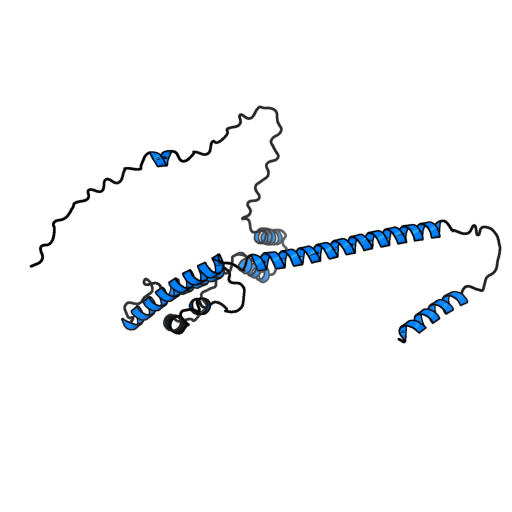 LYS A 1 140 ? 18.476 10.741 -13.497 1.00 85.19 140 LYS A CA 1
ATOM 1085 C C . LYS A 1 140 ? 19.230 9.677 -14.284 1.00 85.19 140 LYS A C 1
ATOM 1087 O O . LYS A 1 140 ? 20.025 8.942 -13.704 1.00 85.19 140 LYS A O 1
ATOM 1092 N N . ARG A 1 141 ? 18.937 9.535 -15.576 1.00 87.38 141 ARG A N 1
ATOM 1093 C CA . ARG A 1 141 ? 19.601 8.552 -16.429 1.00 87.38 141 ARG A CA 1
ATOM 1094 C C . ARG A 1 141 ? 20.928 9.124 -16.896 1.00 87.38 141 ARG A C 1
ATOM 1096 O O . ARG A 1 141 ? 20.979 10.212 -17.464 1.00 87.38 141 ARG A O 1
ATOM 1103 N N . ASP A 1 142 ? 21.992 8.360 -16.696 1.00 88.25 142 ASP A N 1
ATOM 1104 C CA . ASP A 1 142 ? 23.300 8.730 -17.213 1.00 88.25 142 ASP A CA 1
ATOM 1105 C C . ASP A 1 142 ? 23.343 8.532 -18.732 1.00 88.25 142 ASP A C 1
ATOM 1107 O O . ASP A 1 142 ? 22.904 7.507 -19.260 1.00 88.25 142 ASP A O 1
ATOM 1111 N N . ALA A 1 143 ? 23.956 9.477 -19.448 1.00 88.12 143 ALA A N 1
ATOM 1112 C CA . ALA A 1 143 ? 24.168 9.373 -20.895 1.00 88.12 143 ALA A CA 1
ATOM 1113 C C . ALA A 1 143 ? 25.065 8.180 -21.299 1.00 88.12 143 ALA A C 1
ATOM 1115 O O . ALA A 1 143 ? 25.124 7.816 -22.470 1.00 88.12 143 ALA A O 1
ATOM 1116 N N . SER A 1 144 ? 25.767 7.572 -20.337 1.00 90.94 144 SER A N 1
ATOM 1117 C CA . SER A 1 144 ? 26.601 6.380 -20.517 1.00 90.94 144 SER A CA 1
ATOM 1118 C C . SER A 1 144 ? 25.817 5.062 -20.475 1.00 90.94 144 SER A C 1
ATOM 1120 O O . SER A 1 144 ? 26.393 4.005 -20.744 1.00 90.94 144 SER A O 1
ATOM 1122 N N . MET A 1 145 ? 24.521 5.088 -20.139 1.00 92.81 145 MET A N 1
ATOM 1123 C CA . MET A 1 145 ? 23.689 3.886 -20.120 1.00 92.81 145 MET A CA 1
ATOM 1124 C C . MET A 1 145 ? 23.529 3.299 -21.526 1.00 92.81 145 MET A C 1
ATOM 1126 O O . MET A 1 145 ? 23.344 4.010 -22.512 1.00 92.81 145 MET A O 1
ATOM 1130 N N . SER A 1 146 ? 23.553 1.969 -21.625 1.00 95.69 146 SER A N 1
ATOM 1131 C CA . SER A 1 146 ? 23.285 1.288 -22.892 1.00 95.69 146 SER A CA 1
ATOM 1132 C C . SER A 1 146 ? 21.817 1.453 -23.306 1.00 95.69 146 SER A C 1
ATOM 1134 O O . SER A 1 146 ? 20.924 1.541 -22.461 1.00 95.69 146 SER A O 1
ATOM 1136 N N . ALA A 1 147 ? 21.536 1.411 -24.612 1.00 95.31 147 ALA A N 1
ATOM 1137 C CA . ALA A 1 147 ? 20.162 1.452 -25.127 1.00 95.31 147 ALA A CA 1
ATOM 1138 C C . ALA A 1 147 ? 19.274 0.327 -24.547 1.00 95.31 147 ALA A C 1
ATOM 1140 O O . ALA A 1 147 ? 18.086 0.525 -24.295 1.00 95.31 147 ALA A O 1
ATOM 1141 N N . ALA A 1 148 ? 19.863 -0.841 -24.268 1.00 95.62 148 ALA A N 1
ATOM 1142 C CA . ALA A 1 148 ? 19.180 -1.951 -23.604 1.00 95.62 148 ALA A CA 1
ATOM 1143 C C . ALA A 1 148 ? 18.803 -1.627 -22.144 1.00 95.62 148 ALA A C 1
ATOM 1145 O O . ALA A 1 148 ? 17.749 -2.036 -21.668 1.00 95.62 148 ALA A O 1
ATOM 1146 N N . ALA A 1 149 ? 19.641 -0.876 -21.424 1.00 94.75 149 ALA A N 1
ATOM 1147 C CA . ALA A 1 149 ? 19.321 -0.445 -20.067 1.00 94.75 149 ALA A CA 1
ATOM 1148 C C . ALA A 1 149 ? 18.227 0.634 -20.059 1.00 94.75 149 ALA A C 1
ATOM 1150 O O . ALA A 1 149 ? 17.341 0.590 -19.211 1.00 94.75 149 ALA A O 1
ATOM 1151 N N . LEU A 1 150 ? 18.249 1.559 -21.027 1.00 95.38 150 LEU A N 1
ATOM 1152 C CA . LEU A 1 150 ? 17.209 2.583 -21.182 1.00 95.38 150 LEU A CA 1
ATOM 1153 C C . LEU A 1 150 ? 15.834 1.957 -21.446 1.00 95.38 150 LEU A C 1
ATOM 1155 O O . LEU A 1 150 ? 14.885 2.247 -20.723 1.00 95.38 150 LEU A O 1
ATOM 1159 N N . THR A 1 151 ? 15.757 1.035 -22.408 1.00 96.88 151 THR A N 1
ATOM 1160 C CA . THR A 1 151 ? 14.519 0.297 -22.719 1.00 96.88 151 THR A CA 1
ATOM 1161 C C . THR A 1 151 ? 14.019 -0.517 -21.527 1.00 96.88 151 THR A C 1
ATOM 1163 O O . THR A 1 151 ? 12.832 -0.478 -21.219 1.00 96.88 151 THR A O 1
ATOM 1166 N N . ALA A 1 152 ? 14.910 -1.176 -20.778 1.00 97.00 152 ALA A N 1
ATOM 1167 C CA . ALA A 1 152 ? 14.529 -1.879 -19.553 1.00 97.00 152 ALA A CA 1
ATOM 1168 C C . ALA A 1 152 ? 13.968 -0.936 -18.468 1.00 97.00 152 ALA A C 1
ATOM 1170 O O . ALA A 1 152 ? 13.046 -1.317 -17.746 1.00 97.00 152 ALA A O 1
ATOM 1171 N N . CYS A 1 153 ? 14.498 0.287 -18.344 1.00 96.75 153 CYS A N 1
ATOM 1172 C CA . CYS A 1 153 ? 13.951 1.303 -17.441 1.00 96.75 153 CYS A CA 1
ATOM 1173 C C . CYS A 1 153 ? 12.566 1.794 -17.883 1.00 96.75 153 CYS A C 1
ATOM 1175 O O . CYS A 1 153 ? 11.711 2.007 -17.025 1.00 96.75 153 CYS A O 1
ATOM 1177 N N . ASP A 1 154 ? 12.343 1.968 -19.187 1.00 97.19 154 ASP A N 1
ATOM 1178 C CA . ASP A 1 154 ? 11.043 2.376 -19.734 1.00 97.19 154 ASP A CA 1
ATOM 1179 C C . ASP A 1 154 ? 9.986 1.282 -19.523 1.00 97.19 154 ASP A C 1
ATOM 1181 O O . ASP A 1 154 ? 8.925 1.559 -18.967 1.00 97.19 154 ASP A O 1
ATOM 1185 N N . GLU A 1 155 ? 10.318 0.021 -19.818 1.00 97.62 155 GLU A N 1
ATOM 1186 C CA . GLU A 1 155 ? 9.456 -1.135 -19.526 1.00 97.62 155 GLU A CA 1
ATOM 1187 C C . GLU A 1 155 ? 9.100 -1.223 -18.033 1.00 97.62 155 GLU A C 1
ATOM 1189 O O . GLU A 1 155 ? 7.946 -1.450 -17.663 1.00 97.62 155 GLU A O 1
ATOM 1194 N N . ALA A 1 156 ? 10.089 -1.042 -17.149 1.00 97.75 156 ALA A N 1
ATOM 1195 C CA . ALA A 1 156 ? 9.855 -1.056 -15.708 1.00 97.75 156 ALA A CA 1
ATOM 1196 C C . ALA A 1 156 ? 8.936 0.096 -15.272 1.00 97.75 156 ALA A C 1
ATOM 1198 O O . ALA A 1 156 ? 8.060 -0.097 -14.429 1.00 97.75 156 ALA A O 1
ATOM 1199 N N . MET A 1 157 ? 9.098 1.282 -15.862 1.00 97.56 157 MET A N 1
ATOM 1200 C CA . MET A 1 157 ? 8.249 2.437 -15.582 1.00 97.56 157 MET A CA 1
ATOM 1201 C C . MET A 1 157 ? 6.797 2.189 -15.998 1.00 97.56 157 MET A C 1
ATOM 1203 O O . MET A 1 157 ? 5.890 2.460 -15.209 1.00 97.56 157 MET A O 1
ATOM 1207 N N . GLU A 1 158 ? 6.570 1.640 -17.191 1.00 97.88 158 GLU A N 1
ATOM 1208 C CA . GLU A 1 158 ? 5.230 1.280 -17.664 1.00 97.88 158 GLU A CA 1
ATOM 1209 C C . GLU A 1 158 ? 4.559 0.267 -16.729 1.00 97.88 158 GLU A C 1
ATOM 1211 O O . GLU A 1 158 ? 3.415 0.472 -16.315 1.00 97.88 158 GLU A O 1
ATOM 1216 N N . ARG A 1 159 ? 5.282 -0.780 -16.307 1.00 98.06 159 ARG A N 1
ATOM 1217 C CA . ARG A 1 159 ? 4.760 -1.770 -15.348 1.00 98.06 159 ARG A CA 1
ATOM 1218 C C . ARG A 1 159 ? 4.399 -1.156 -14.005 1.00 98.06 159 ARG A C 1
ATOM 1220 O O . ARG A 1 159 ? 3.348 -1.464 -13.455 1.00 98.06 159 ARG A O 1
ATOM 1227 N N . VAL A 1 160 ? 5.231 -0.257 -13.483 1.00 98.06 160 VAL A N 1
ATOM 1228 C CA . VAL A 1 160 ? 4.960 0.449 -12.220 1.00 98.06 160 VAL A CA 1
ATOM 1229 C C . VAL A 1 160 ? 3.707 1.321 -12.332 1.00 98.06 160 VAL A C 1
ATOM 1231 O O . VAL A 1 160 ? 2.901 1.366 -11.400 1.00 98.06 160 VAL A O 1
ATOM 1234 N N . GLN A 1 161 ? 3.501 1.991 -13.468 1.00 97.50 161 GLN A N 1
ATOM 1235 C CA . GLN A 1 161 ? 2.294 2.785 -13.713 1.00 97.50 161 GLN A CA 1
ATOM 1236 C C . GLN A 1 161 ? 1.041 1.909 -13.818 1.00 97.50 161 GLN A C 1
ATOM 1238 O O . GLN A 1 161 ? 0.016 2.243 -13.217 1.00 97.50 161 GLN A O 1
ATOM 1243 N N . GLN A 1 162 ? 1.122 0.783 -14.531 1.00 97.88 162 GLN A N 1
ATOM 1244 C CA . GLN A 1 162 ? 0.034 -0.194 -14.618 1.00 97.88 162 GLN A CA 1
ATOM 1245 C C . GLN A 1 162 ? -0.303 -0.771 -13.239 1.00 97.88 162 GLN A C 1
ATOM 1247 O O . GLN A 1 162 ? -1.469 -0.769 -12.848 1.00 97.88 162 GLN A O 1
ATOM 1252 N N . ALA A 1 163 ? 0.710 -1.156 -12.459 1.00 97.69 163 ALA A N 1
ATOM 1253 C CA . ALA A 1 163 ? 0.537 -1.659 -11.101 1.00 97.69 163 ALA A CA 1
ATOM 1254 C C . ALA A 1 163 ? -0.120 -0.627 -10.176 1.00 97.69 163 ALA A C 1
ATOM 1256 O O . ALA A 1 163 ? -1.034 -0.962 -9.424 1.00 97.69 163 ALA A O 1
ATOM 1257 N N . LEU A 1 164 ? 0.270 0.650 -10.268 1.00 97.50 164 LEU A N 1
ATOM 1258 C CA . LEU A 1 164 ? -0.379 1.721 -9.511 1.00 97.50 164 LEU A CA 1
ATOM 1259 C C . LEU A 1 164 ? -1.866 1.851 -9.870 1.00 97.50 164 LEU A C 1
ATOM 1261 O O . LEU A 1 164 ? -2.694 2.052 -8.983 1.00 97.50 164 LEU A O 1
ATOM 1265 N N . GLN A 1 165 ? -2.219 1.763 -11.155 1.00 96.56 165 GLN A N 1
ATOM 1266 C CA . GLN A 1 165 ? -3.619 1.807 -11.585 1.00 96.56 165 GLN A CA 1
ATOM 1267 C C . GLN A 1 165 ? -4.398 0.568 -11.125 1.00 96.56 165 GLN A C 1
ATOM 1269 O O . GLN A 1 165 ? -5.541 0.707 -10.691 1.00 96.56 165 GLN A O 1
ATOM 1274 N N . GLY A 1 166 ? -3.785 -0.617 -11.183 1.00 95.12 166 GLY A N 1
ATOM 1275 C CA . GLY A 1 166 ? -4.355 -1.867 -10.677 1.00 95.12 166 GLY A CA 1
ATOM 1276 C C . GLY A 1 166 ? -4.662 -1.791 -9.183 1.00 95.12 166 GLY A C 1
ATOM 1277 O O . GLY A 1 166 ? -5.800 -2.011 -8.777 1.00 95.12 166 GLY A O 1
ATOM 1278 N N . LEU A 1 167 ? -3.693 -1.350 -8.377 1.00 94.88 167 LEU A N 1
ATOM 1279 C CA . LEU A 1 167 ? -3.871 -1.190 -6.931 1.00 94.88 167 LEU A CA 1
ATOM 1280 C C . LEU A 1 167 ? -4.874 -0.097 -6.580 1.00 94.88 167 LEU A C 1
ATOM 1282 O O . LEU A 1 167 ? -5.635 -0.259 -5.636 1.00 94.88 167 LEU A O 1
ATOM 1286 N N . LYS A 1 168 ? -4.925 1.009 -7.332 1.00 93.62 168 LYS A N 1
ATOM 1287 C CA . LYS A 1 168 ? -5.970 2.022 -7.124 1.00 93.62 168 LYS A CA 1
ATOM 1288 C C . LYS A 1 168 ? -7.362 1.430 -7.304 1.00 93.62 168 LYS A C 1
ATOM 1290 O O . LYS A 1 168 ? -8.218 1.696 -6.472 1.00 93.62 168 LYS A O 1
ATOM 1295 N N . LYS A 1 169 ? -7.566 0.594 -8.326 1.00 92.31 169 LYS A N 1
ATOM 1296 C CA . LYS A 1 169 ? -8.836 -0.119 -8.516 1.00 92.31 169 LYS A CA 1
ATOM 1297 C C . LYS A 1 169 ? -9.108 -1.094 -7.370 1.00 92.31 169 LYS A C 1
ATOM 1299 O O . LYS A 1 169 ? -10.228 -1.124 -6.884 1.00 92.31 169 LYS A O 1
ATOM 1304 N N . GLU A 1 170 ? -8.107 -1.844 -6.908 1.00 90.06 170 GLU A N 1
ATOM 1305 C CA . GLU A 1 170 ? -8.245 -2.746 -5.749 1.00 90.06 170 GLU A CA 1
ATOM 1306 C C . GLU A 1 170 ? -8.657 -1.979 -4.479 1.00 90.06 170 GLU A C 1
ATOM 1308 O O . GLU A 1 170 ? -9.567 -2.395 -3.765 1.00 90.06 170 GLU A O 1
ATOM 1313 N N . ILE A 1 171 ? -8.050 -0.814 -4.236 1.00 89.69 171 ILE A N 1
ATOM 1314 C CA . ILE A 1 171 ? -8.369 0.038 -3.085 1.00 89.69 171 ILE A CA 1
ATOM 1315 C C . ILE A 1 171 ? -9.747 0.695 -3.228 1.00 89.69 171 ILE A C 1
ATOM 1317 O O . ILE A 1 171 ? -10.486 0.769 -2.250 1.00 89.69 171 ILE A O 1
ATOM 1321 N N . GLU A 1 172 ? -10.104 1.172 -4.423 1.00 87.88 172 GLU A N 1
ATOM 1322 C CA . GLU A 1 172 ? -11.408 1.789 -4.702 1.00 87.88 172 GLU A CA 1
ATOM 1323 C C . GLU A 1 172 ? -12.560 0.789 -4.591 1.00 87.88 172 GLU A C 1
ATOM 1325 O O . GLU A 1 172 ? -13.623 1.142 -4.083 1.00 87.88 172 GLU A O 1
ATOM 1330 N N . VAL A 1 173 ? -12.351 -0.459 -5.028 1.00 87.38 173 VAL A N 1
ATOM 1331 C CA . VAL A 1 173 ? -13.313 -1.552 -4.816 1.00 87.38 173 VAL A CA 1
ATOM 1332 C C . VAL A 1 173 ? -13.515 -1.791 -3.319 1.00 87.38 173 VAL A C 1
ATOM 1334 O O . VAL A 1 173 ? -14.631 -2.088 -2.891 1.00 87.38 173 VAL A O 1
ATOM 1337 N N . GLY A 1 174 ? -12.465 -1.571 -2.523 1.00 79.56 174 GLY A N 1
ATOM 1338 C CA . GLY A 1 174 ? -12.502 -1.667 -1.075 1.00 79.56 174 GLY A CA 1
ATOM 1339 C C . GLY A 1 174 ? -12.811 -3.085 -0.583 1.00 79.56 174 GLY A C 1
ATOM 1340 O O . GLY A 1 174 ? -13.032 -4.014 -1.365 1.00 79.56 174 GLY A O 1
ATOM 1341 N N . PRO A 1 175 ? -12.823 -3.296 0.742 1.00 76.88 175 PRO A N 1
ATOM 1342 C CA . PRO A 1 175 ? -13.344 -4.533 1.304 1.00 76.88 175 PRO A CA 1
ATOM 1343 C C . PRO A 1 175 ? -14.835 -4.655 0.968 1.00 76.88 175 PRO A C 1
ATOM 1345 O O . PRO A 1 175 ? -15.571 -3.674 1.085 1.00 76.88 175 PRO A O 1
ATOM 1348 N N . ASP A 1 176 ? -15.280 -5.859 0.585 1.00 82.94 176 ASP A N 1
ATOM 1349 C CA . ASP A 1 176 ? -16.675 -6.120 0.208 1.00 82.94 176 ASP A CA 1
ATOM 1350 C C . ASP A 1 176 ? -17.632 -5.474 1.235 1.00 82.94 176 ASP A C 1
ATOM 1352 O O . ASP A 1 176 ? -17.586 -5.826 2.426 1.00 82.94 176 ASP A O 1
ATOM 1356 N N . PRO A 1 177 ? -18.505 -4.533 0.818 1.00 80.12 177 PRO A N 1
ATOM 1357 C CA . PRO A 1 177 ? -19.394 -3.821 1.732 1.00 80.12 177 PRO A CA 1
ATOM 1358 C C . PRO A 1 177 ? -20.275 -4.784 2.533 1.00 80.12 177 PRO A C 1
ATOM 1360 O O . PRO A 1 177 ? -20.619 -4.508 3.686 1.00 80.12 177 PRO A O 1
ATOM 1363 N N . SER A 1 178 ? -20.592 -5.952 1.965 1.00 87.19 178 SER A N 1
ATOM 1364 C CA . SER A 1 178 ? -21.361 -6.991 2.642 1.00 87.19 178 SER A CA 1
ATOM 1365 C C . SER A 1 178 ? -20.602 -7.603 3.826 1.00 87.19 178 SER A C 1
ATOM 1367 O O . SER A 1 178 ? -21.209 -7.970 4.837 1.00 87.19 178 SER A O 1
ATOM 1369 N N . PHE A 1 179 ? -19.278 -7.724 3.729 1.00 87.50 179 PHE A N 1
ATOM 1370 C CA . PHE A 1 179 ? -18.427 -8.239 4.795 1.00 87.50 179 PHE A CA 1
ATOM 1371 C C . PHE A 1 179 ? -18.299 -7.215 5.924 1.00 87.50 179 PHE A C 1
ATOM 1373 O O . PHE A 1 179 ? -18.541 -7.551 7.087 1.00 87.50 179 PHE A O 1
ATOM 1380 N N . VAL A 1 180 ? -18.028 -5.952 5.578 1.00 86.56 180 VAL A N 1
ATOM 1381 C CA . VAL A 1 180 ? -17.936 -4.846 6.547 1.00 86.56 180 VAL A CA 1
ATOM 1382 C C . VAL A 1 180 ? -19.248 -4.692 7.321 1.00 86.56 180 VAL A C 1
ATOM 1384 O O . VAL A 1 180 ? -19.243 -4.619 8.553 1.00 86.56 180 VAL A O 1
ATOM 1387 N N . ALA A 1 181 ? -20.390 -4.727 6.627 1.00 88.56 181 ALA A N 1
ATOM 1388 C CA . ALA A 1 181 ? -21.707 -4.661 7.255 1.00 88.56 181 ALA A CA 1
ATOM 1389 C C . ALA A 1 181 ? -21.954 -5.841 8.210 1.00 88.56 181 ALA A C 1
ATOM 1391 O O . ALA A 1 181 ? -22.410 -5.641 9.339 1.00 88.56 181 ALA A O 1
ATOM 1392 N N . ARG A 1 182 ? -21.610 -7.072 7.802 1.00 94.38 182 ARG A N 1
ATOM 1393 C CA . ARG A 1 182 ? -21.747 -8.272 8.646 1.00 94.38 182 ARG A CA 1
ATOM 1394 C C . ARG A 1 182 ? -20.877 -8.200 9.898 1.00 94.38 182 ARG A C 1
ATOM 1396 O O . ARG A 1 182 ? -21.360 -8.499 10.991 1.00 94.38 182 ARG A O 1
ATOM 1403 N N . GLN A 1 183 ? -19.626 -7.772 9.765 1.00 93.75 183 GLN A N 1
ATOM 1404 C CA . GLN A 1 183 ? -18.719 -7.622 10.900 1.00 93.75 183 GLN A CA 1
ATOM 1405 C C . GLN A 1 183 ? -19.201 -6.528 11.862 1.00 93.75 183 GLN A C 1
ATOM 1407 O O . GLN A 1 183 ? -19.199 -6.730 13.078 1.00 93.75 183 GLN A O 1
ATOM 1412 N N . SER A 1 184 ? -19.674 -5.401 11.326 1.00 93.25 184 SER A N 1
ATOM 1413 C CA . SER A 1 184 ? -20.259 -4.310 12.110 1.00 93.25 184 SER A CA 1
ATOM 1414 C C . SER A 1 184 ? -21.496 -4.768 12.890 1.00 93.25 184 SER A C 1
ATOM 1416 O O . SER A 1 184 ? -21.570 -4.574 14.105 1.00 93.25 184 SER A O 1
ATOM 1418 N N . MET A 1 185 ? -22.428 -5.473 12.236 1.00 97.12 185 MET A N 1
ATOM 1419 C CA . MET A 1 185 ? -23.604 -6.043 12.902 1.00 97.12 185 MET A CA 1
ATOM 1420 C C . MET A 1 185 ? -23.219 -7.021 14.012 1.00 97.12 185 MET A C 1
ATOM 1422 O O . MET A 1 185 ? -23.810 -6.979 15.090 1.00 97.12 185 MET A O 1
ATOM 1426 N N . ARG A 1 186 ? -22.207 -7.868 13.790 1.00 97.31 186 ARG A N 1
ATOM 1427 C CA . ARG A 1 186 ? -21.725 -8.809 14.808 1.00 97.31 186 ARG A CA 1
ATOM 1428 C C . ARG A 1 186 ? -21.205 -8.082 16.047 1.00 97.31 186 ARG A C 1
ATOM 1430 O O . ARG A 1 186 ? -21.643 -8.385 17.155 1.00 97.31 186 ARG A O 1
ATOM 1437 N N . ARG A 1 187 ? -20.358 -7.064 15.854 1.00 96.75 187 ARG A N 1
ATOM 1438 C CA . ARG A 1 187 ? -19.857 -6.215 16.949 1.00 96.75 187 ARG A CA 1
ATOM 1439 C C . ARG A 1 187 ? -21.000 -5.522 17.687 1.00 96.75 187 ARG A C 1
ATOM 1441 O O . ARG A 1 187 ? -21.007 -5.472 18.913 1.00 96.75 187 ARG A O 1
ATOM 1448 N N . MET A 1 188 ? -21.993 -5.015 16.957 1.00 97.75 188 MET A N 1
ATOM 1449 C CA . MET A 1 188 ? -23.152 -4.362 17.563 1.00 97.75 188 MET A CA 1
ATOM 1450 C C . MET A 1 188 ? -23.979 -5.333 18.417 1.00 97.75 188 MET A C 1
ATOM 1452 O O . MET A 1 188 ? -24.382 -4.975 19.523 1.00 97.75 188 MET A O 1
ATOM 1456 N N . GLN A 1 189 ? -24.197 -6.563 17.949 1.00 98.12 189 GLN A N 1
ATOM 1457 C CA . GLN A 1 189 ? -24.903 -7.602 18.706 1.00 98.12 189 GLN A CA 1
ATOM 1458 C C . GLN A 1 189 ? -24.146 -8.004 19.978 1.00 98.12 189 GLN A C 1
ATOM 1460 O O . GLN A 1 189 ? -24.756 -8.164 21.035 1.00 98.12 189 GLN A O 1
ATOM 1465 N N . GLU A 1 190 ? -22.822 -8.136 19.907 1.00 97.88 190 GLU A N 1
ATOM 1466 C CA . GLU A 1 190 ? -21.977 -8.393 21.081 1.00 97.88 190 GLU A CA 1
ATOM 1467 C C . GLU A 1 190 ? -22.084 -7.255 22.098 1.00 97.88 190 GLU A C 1
ATOM 1469 O O . GLU A 1 190 ? -22.297 -7.490 23.288 1.00 97.88 190 GLU A O 1
ATOM 1474 N N . LEU A 1 191 ? -22.048 -6.010 21.626 1.00 98.25 191 LEU A N 1
ATOM 1475 C CA . LEU A 1 191 ? -22.169 -4.835 22.479 1.00 98.25 191 LEU A CA 1
ATOM 1476 C C . LEU A 1 191 ? -23.557 -4.737 23.137 1.00 98.25 191 LEU A C 1
ATOM 1478 O O . LEU A 1 191 ? -23.669 -4.375 24.309 1.00 98.25 191 LEU A O 1
ATOM 1482 N N . GLN A 1 192 ? -24.618 -5.117 22.420 1.00 97.88 192 GLN A N 1
ATOM 1483 C CA . GLN A 1 192 ? -25.963 -5.247 22.988 1.00 97.88 192 GLN A CA 1
ATOM 1484 C C . GLN A 1 192 ? -26.033 -6.347 24.056 1.00 97.88 192 GLN A C 1
ATOM 1486 O O . GLN A 1 192 ? -26.645 -6.128 25.103 1.00 97.88 192 GLN A O 1
ATOM 1491 N N . ARG A 1 193 ? -25.375 -7.497 23.846 1.00 98.50 193 ARG A N 1
ATOM 1492 C CA . ARG A 1 193 ? -25.292 -8.567 24.857 1.00 98.50 193 ARG A CA 1
ATOM 1493 C C . ARG A 1 193 ? -24.593 -8.093 26.126 1.00 98.50 193 ARG A C 1
ATOM 1495 O O . ARG A 1 193 ? -25.123 -8.315 27.211 1.00 98.50 193 ARG A O 1
ATOM 1502 N N . LEU A 1 194 ? -23.466 -7.395 25.995 1.00 97.94 194 LEU A N 1
ATOM 1503 C CA . LEU A 1 194 ? -22.735 -6.844 27.139 1.00 97.94 194 LEU A CA 1
ATOM 1504 C C . LEU A 1 194 ? -23.588 -5.839 27.924 1.00 97.94 194 LEU A C 1
ATOM 1506 O O . LEU A 1 194 ? -23.679 -5.923 29.147 1.00 97.94 194 LEU A O 1
ATOM 1510 N N . ARG A 1 195 ? -24.290 -4.933 27.231 1.00 97.62 195 ARG A N 1
ATOM 1511 C CA . ARG A 1 195 ? -25.217 -3.988 27.879 1.00 97.62 195 ARG A CA 1
ATOM 1512 C C . ARG A 1 195 ? -26.358 -4.701 28.603 1.00 97.62 195 ARG A C 1
ATOM 1514 O O . ARG A 1 195 ? -26.709 -4.305 29.712 1.00 97.62 195 ARG A O 1
ATOM 1521 N N . ALA A 1 196 ? -26.918 -5.754 28.007 1.00 98.19 196 ALA A N 1
ATOM 1522 C CA . ALA A 1 196 ? -27.975 -6.544 28.632 1.00 98.19 196 ALA A CA 1
ATOM 1523 C C . ALA A 1 196 ? -27.483 -7.279 29.890 1.00 98.19 196 ALA A C 1
ATOM 1525 O O . ALA A 1 196 ? -28.204 -7.326 30.884 1.00 98.19 196 ALA A O 1
ATOM 1526 N N . GLN A 1 197 ? -26.259 -7.814 29.876 1.00 98.25 197 GLN A N 1
ATOM 1527 C CA . GLN A 1 197 ? -25.646 -8.445 31.049 1.00 98.25 197 GLN A CA 1
ATOM 1528 C C . GLN A 1 197 ? -25.421 -7.437 32.179 1.00 98.25 197 GLN A C 1
ATOM 1530 O O . GLN A 1 197 ? -25.857 -7.676 33.301 1.00 98.25 197 GLN A O 1
ATOM 1535 N N . GLN A 1 198 ? -24.847 -6.270 31.873 1.00 98.12 198 GLN A N 1
ATOM 1536 C CA . GLN A 1 198 ? -24.666 -5.202 32.863 1.00 98.12 198 GLN A CA 1
ATOM 1537 C C . GLN A 1 198 ? -25.994 -4.702 33.446 1.00 98.12 198 GLN A C 1
ATOM 1539 O O . GLN A 1 198 ? -26.058 -4.325 34.614 1.00 98.12 198 GLN A O 1
ATOM 1544 N N . ALA A 1 199 ? -27.061 -4.668 32.643 1.00 97.62 199 ALA A N 1
ATOM 1545 C CA . ALA A 1 199 ? -28.385 -4.290 33.126 1.00 97.62 199 ALA A CA 1
ATOM 1546 C C . ALA A 1 199 ? -28.960 -5.332 34.100 1.00 97.62 199 ALA A C 1
ATOM 1548 O O . ALA A 1 199 ? -29.506 -4.946 35.130 1.00 97.62 199 ALA A O 1
ATOM 1549 N N . ARG A 1 200 ? -28.800 -6.633 33.813 1.00 98.06 200 ARG A N 1
ATOM 1550 C CA . ARG A 1 200 ? -29.219 -7.705 34.734 1.00 98.06 200 ARG A CA 1
ATOM 1551 C C . ARG A 1 200 ? -28.440 -7.671 36.037 1.00 98.06 200 ARG A C 1
ATOM 1553 O O . ARG A 1 200 ? -29.058 -7.727 37.088 1.00 98.06 200 ARG A O 1
ATOM 1560 N N . GLN A 1 201 ? -27.125 -7.488 35.968 1.00 97.75 201 GLN A N 1
ATOM 1561 C CA . GLN A 1 201 ? -26.286 -7.394 37.160 1.00 97.75 201 GLN A CA 1
ATOM 1562 C C . GLN A 1 201 ? -26.757 -6.267 38.088 1.00 97.75 201 GLN A C 1
ATOM 1564 O O . GLN A 1 201 ? -26.920 -6.474 39.284 1.00 97.75 201 GLN A O 1
ATOM 1569 N N . ARG A 1 202 ? -27.104 -5.099 37.529 1.00 97.25 202 ARG A N 1
ATOM 1570 C CA . ARG A 1 202 ? -27.690 -4.002 38.314 1.00 97.25 202 ARG A CA 1
ATOM 1571 C C . ARG A 1 202 ? -29.038 -4.362 38.937 1.00 97.25 202 ARG A C 1
ATOM 1573 O O . ARG A 1 202 ? -29.325 -3.923 40.045 1.00 97.25 202 ARG A O 1
ATOM 1580 N N . GLN A 1 203 ? -29.878 -5.124 38.238 1.00 97.25 203 GLN A N 1
ATOM 1581 C CA . GLN A 1 203 ? -31.148 -5.588 38.801 1.00 97.25 203 GLN A CA 1
ATOM 1582 C C . GLN A 1 203 ? -30.927 -6.591 39.937 1.00 97.25 203 GLN A C 1
ATOM 1584 O O . GLN A 1 203 ? -31.598 -6.493 40.959 1.00 97.25 203 GLN A O 1
ATOM 1589 N N . GLU A 1 204 ? -29.977 -7.512 39.790 1.00 97.00 204 GLU A N 1
ATOM 1590 C CA . GLU A 1 204 ? -29.603 -8.477 40.830 1.00 97.00 204 GLU A CA 1
ATOM 1591 C C . GLU A 1 204 ? -29.038 -7.770 42.068 1.00 97.00 204 GLU A C 1
ATOM 1593 O O . GLU A 1 204 ? -29.464 -8.055 43.183 1.00 97.00 204 GLU A O 1
ATOM 1598 N N . GLU A 1 205 ? -28.162 -6.780 41.889 1.00 96.81 205 GLU A N 1
ATOM 1599 C CA . GLU A 1 205 ? -27.633 -5.955 42.983 1.00 96.81 205 GLU A CA 1
ATOM 1600 C C . GLU A 1 205 ? -28.734 -5.169 43.702 1.00 96.81 205 GLU A C 1
ATOM 1602 O O . GLU A 1 205 ? -28.739 -5.089 44.929 1.00 96.81 205 GLU A O 1
ATOM 1607 N N . GLN A 1 206 ? -29.703 -4.619 42.963 1.00 96.50 206 GLN A N 1
ATOM 1608 C CA . GLN A 1 206 ? -30.856 -3.944 43.561 1.00 96.50 206 GLN A CA 1
ATOM 1609 C C . GLN A 1 206 ? -31.742 -4.919 44.342 1.00 96.50 206 GLN A C 1
ATOM 1611 O O . GLN A 1 206 ? -32.176 -4.587 45.442 1.00 96.50 206 GLN A O 1
ATOM 1616 N N . GLN A 1 207 ? -31.985 -6.122 43.814 1.00 95.75 207 GLN A N 1
ATOM 1617 C CA . GLN A 1 207 ? -32.756 -7.158 44.506 1.00 95.75 207 GLN A CA 1
ATOM 1618 C C . GLN A 1 207 ? -32.048 -7.640 45.775 1.00 95.75 207 GLN A C 1
ATOM 1620 O O . GLN A 1 207 ? -32.668 -7.672 46.835 1.00 95.75 207 GLN A O 1
ATOM 1625 N N . MET A 1 208 ? -30.748 -7.940 45.701 1.00 96.44 208 MET A N 1
ATOM 1626 C CA . MET A 1 208 ? -29.956 -8.291 46.882 1.00 96.44 208 MET A CA 1
ATOM 1627 C C . MET A 1 208 ? -29.916 -7.143 47.890 1.00 96.44 208 MET A C 1
ATOM 1629 O O . MET A 1 208 ? -30.060 -7.378 49.083 1.00 96.44 208 MET A O 1
ATOM 1633 N N . GLY A 1 209 ? -29.787 -5.900 47.423 1.00 95.88 209 GLY A N 1
ATOM 1634 C CA . GLY A 1 209 ? -29.825 -4.716 48.274 1.00 95.88 209 GLY A CA 1
ATOM 1635 C C . GLY A 1 209 ? -31.169 -4.514 48.982 1.00 95.88 209 GLY A C 1
ATOM 1636 O O . GLY A 1 209 ? -31.182 -4.011 50.102 1.00 95.88 209 GLY A O 1
ATOM 1637 N N . MET A 1 210 ? -32.292 -4.911 48.373 1.00 95.50 210 MET A N 1
ATOM 1638 C CA . MET A 1 210 ? -33.598 -4.934 49.048 1.00 95.50 210 MET A CA 1
ATOM 1639 C C . MET A 1 210 ? -33.667 -6.050 50.095 1.00 95.50 210 MET A C 1
ATOM 1641 O O . MET A 1 210 ? -34.001 -5.767 51.239 1.00 95.50 210 MET A O 1
ATOM 1645 N N . LEU A 1 211 ? -33.257 -7.278 49.748 1.00 94.25 211 LEU A N 1
ATOM 1646 C CA . LEU A 1 211 ? -33.229 -8.406 50.692 1.00 94.25 211 LEU A CA 1
ATOM 1647 C C . LEU A 1 211 ? -32.339 -8.125 51.915 1.00 94.25 211 LEU A C 1
ATOM 1649 O O . LEU A 1 211 ? -32.694 -8.486 53.034 1.00 94.25 211 LEU A O 1
ATOM 1653 N N . LEU A 1 212 ? -31.198 -7.453 51.718 1.00 93.19 212 LEU A N 1
ATOM 1654 C CA . LEU A 1 212 ? -30.299 -7.070 52.809 1.00 93.19 212 LEU A CA 1
ATOM 1655 C C . LEU A 1 212 ? -30.943 -6.041 53.752 1.00 93.19 212 LEU A C 1
ATOM 1657 O O . LEU A 1 212 ? -30.755 -6.117 54.961 1.00 93.19 212 LEU A O 1
ATOM 1661 N N . LYS A 1 213 ? -31.717 -5.091 53.208 1.00 90.38 213 LYS A N 1
ATOM 1662 C CA . LYS A 1 213 ? -32.443 -4.089 54.005 1.00 90.38 213 LYS A CA 1
ATOM 1663 C C . LYS A 1 213 ? -33.568 -4.708 54.831 1.00 90.38 213 LYS A C 1
ATOM 1665 O O . LYS A 1 213 ? -33.791 -4.264 55.954 1.00 90.38 213 LYS A O 1
ATOM 1670 N N . ASP A 1 214 ? -34.250 -5.716 54.294 1.00 88.75 214 ASP A N 1
ATOM 1671 C CA . ASP A 1 214 ? -35.300 -6.434 55.022 1.00 88.75 214 ASP A CA 1
ATOM 1672 C C . ASP A 1 214 ? -34.711 -7.238 56.193 1.00 88.75 214 ASP A C 1
ATOM 1674 O O . ASP A 1 214 ? -35.289 -7.256 57.277 1.00 88.75 214 ASP A O 1
ATOM 1678 N N . LEU A 1 215 ? -33.525 -7.838 56.015 1.00 87.06 215 LEU A N 1
ATOM 1679 C CA . LEU A 1 215 ? -32.786 -8.514 57.092 1.00 87.06 215 LEU A CA 1
ATOM 1680 C C . LEU A 1 215 ? -32.395 -7.559 58.231 1.00 87.06 215 LEU A C 1
ATOM 1682 O O . LEU A 1 215 ? -32.536 -7.928 59.393 1.00 87.06 215 LEU A O 1
ATOM 1686 N N . ASP A 1 216 ? -31.963 -6.334 57.917 1.00 81.75 216 ASP A N 1
ATOM 1687 C CA . ASP A 1 216 ? -31.590 -5.326 58.925 1.00 81.75 216 ASP A CA 1
ATOM 1688 C C . ASP A 1 216 ? -32.795 -4.819 59.743 1.00 81.75 216 ASP A C 1
ATOM 1690 O O . ASP A 1 216 ? -32.644 -4.418 60.896 1.00 81.75 216 ASP A O 1
ATOM 1694 N N . GLN A 1 217 ? -34.011 -4.859 59.181 1.00 80.38 217 GLN A N 1
ATOM 1695 C CA . GLN A 1 217 ? -35.237 -4.535 59.925 1.00 80.38 217 GLN A CA 1
ATOM 1696 C C . GLN A 1 217 ? -35.663 -5.642 60.889 1.00 80.38 217 GLN A C 1
ATOM 1698 O O . GLN A 1 217 ? -36.354 -5.360 61.868 1.00 80.38 217 GLN A O 1
ATOM 1703 N N . VAL A 1 218 ? -35.216 -6.879 60.672 1.00 73.62 218 VAL A N 1
ATOM 1704 C CA . VAL A 1 218 ? -35.355 -7.966 61.646 1.00 73.62 218 VAL A CA 1
ATOM 1705 C C . VAL A 1 218 ? -34.168 -7.917 62.614 1.00 73.62 218 VAL A C 1
ATOM 1707 O O . VAL A 1 218 ? -33.503 -8.921 62.857 1.00 73.62 218 VAL A O 1
ATOM 1710 N N . GLN A 1 219 ? -33.875 -6.746 63.191 1.00 57.50 219 GLN A N 1
ATOM 1711 C CA . GLN A 1 219 ? -33.105 -6.732 64.429 1.00 57.50 219 GLN A CA 1
ATOM 1712 C C . GLN A 1 219 ? -34.010 -7.267 65.542 1.00 57.50 219 GLN A C 1
ATOM 1714 O O . GLN A 1 219 ? -35.053 -6.671 65.822 1.00 57.50 219 GLN A O 1
ATOM 1719 N N . PRO A 1 220 ? -33.658 -8.398 66.174 1.00 60.69 220 PRO A N 1
ATOM 1720 C CA . PRO A 1 220 ? -34.394 -8.861 67.333 1.00 60.69 220 PRO A CA 1
ATOM 1721 C C . PRO A 1 220 ? -34.236 -7.818 68.442 1.00 60.69 220 PRO A C 1
ATOM 1723 O O . PRO A 1 220 ? -33.117 -7.405 68.745 1.00 60.69 220 PRO A O 1
ATOM 1726 N N . ASP A 1 221 ? -35.346 -7.412 69.060 1.00 57.72 221 ASP A N 1
ATOM 1727 C CA . ASP A 1 221 ? -35.366 -6.674 70.326 1.00 57.72 221 ASP A CA 1
ATOM 1728 C C . ASP A 1 221 ? -34.684 -7.537 71.411 1.00 57.72 221 ASP A C 1
ATOM 1730 O O . ASP A 1 221 ? -35.322 -8.227 72.203 1.00 57.72 221 ASP A O 1
ATOM 1734 N N . VAL A 1 222 ? -33.350 -7.543 71.440 1.00 62.34 222 VAL A N 1
ATOM 1735 C CA . VAL A 1 222 ? -32.518 -8.285 72.408 1.00 62.34 222 VAL A CA 1
ATOM 1736 C C . VAL A 1 222 ? -32.331 -7.512 73.713 1.00 62.34 222 VAL A C 1
ATOM 1738 O O . VAL A 1 222 ? -31.415 -7.772 74.487 1.00 62.34 222 VAL A O 1
ATOM 1741 N N . SER A 1 223 ? -33.241 -6.586 74.014 1.00 57.44 223 SER A N 1
ATOM 1742 C CA . SER A 1 223 ? -33.225 -5.804 75.255 1.00 57.44 223 SER A CA 1
ATOM 1743 C C . SER A 1 223 ? -33.714 -6.601 76.479 1.00 57.44 223 SER A C 1
ATOM 1745 O O . SER A 1 223 ? -34.023 -6.016 77.513 1.00 57.44 223 SER A O 1
ATOM 1747 N N . SER A 1 224 ? -33.791 -7.934 76.410 1.00 56.31 224 SER A N 1
ATOM 1748 C CA . SER A 1 224 ? -34.229 -8.771 77.529 1.00 56.31 224 SER A CA 1
ATOM 1749 C C . SER A 1 224 ? -33.511 -10.121 77.533 1.00 56.31 224 SER A C 1
ATOM 1751 O O . SER A 1 224 ? -33.607 -10.872 76.568 1.00 56.31 224 SER A O 1
ATOM 1753 N N . VAL A 1 225 ? -32.881 -10.442 78.671 1.00 51.28 225 VAL A N 1
ATOM 1754 C CA . VAL A 1 225 ? -32.158 -11.688 79.017 1.00 51.28 225 VAL A CA 1
ATOM 1755 C C . VAL A 1 225 ? -30.724 -11.716 78.460 1.00 51.28 225 VAL A C 1
ATOM 1757 O O . VAL A 1 225 ? -30.502 -11.776 77.264 1.00 51.28 225 VAL A O 1
ATOM 1760 N N . GLY A 1 226 ? -29.659 -11.610 79.252 1.00 52.78 226 GLY A N 1
ATOM 1761 C CA . GLY A 1 226 ? -29.403 -12.278 80.527 1.00 52.78 226 GLY A CA 1
ATOM 1762 C C . GLY A 1 226 ? -28.195 -13.203 80.326 1.00 52.78 226 GLY A C 1
ATOM 1763 O O . GLY A 1 226 ? -28.185 -14.016 79.411 1.00 52.78 226 GLY A O 1
ATOM 1764 N N . ALA A 1 227 ? -27.158 -13.015 81.142 1.00 51.44 227 ALA A N 1
ATOM 1765 C CA . ALA A 1 227 ? -25.850 -13.667 81.078 1.00 51.44 227 ALA A CA 1
ATOM 1766 C C . ALA A 1 227 ? -25.880 -15.166 80.702 1.00 51.44 227 ALA A C 1
ATOM 1768 O O . ALA A 1 227 ? -26.385 -15.997 81.451 1.00 51.44 227 ALA A O 1
ATOM 1769 N N . GLY A 1 228 ? -25.256 -15.502 79.571 1.00 51.97 228 GLY A N 1
ATOM 1770 C CA . GLY A 1 228 ? -25.062 -16.871 79.096 1.00 51.97 228 GLY A CA 1
ATOM 1771 C C . GLY A 1 228 ? -23.922 -16.926 78.084 1.00 51.97 228 GLY A C 1
ATOM 1772 O O . GLY A 1 228 ? -24.143 -17.086 76.890 1.00 51.97 228 GLY A O 1
ATOM 1773 N N . ALA A 1 229 ? -22.694 -16.714 78.557 1.00 53.50 229 ALA A N 1
ATOM 1774 C CA . ALA A 1 229 ? -21.492 -16.992 77.779 1.00 53.50 229 ALA A CA 1
ATOM 1775 C C . ALA A 1 229 ? -21.390 -18.507 77.500 1.00 53.50 229 ALA A C 1
ATOM 1777 O O . ALA A 1 229 ? -21.732 -19.289 78.383 1.00 53.50 229 ALA A O 1
ATOM 1778 N N . SER A 1 230 ? -20.860 -18.886 76.325 1.00 55.69 230 SER A N 1
ATOM 1779 C CA . SER A 1 230 ? -20.462 -20.254 75.902 1.00 55.69 230 SER A CA 1
ATOM 1780 C C . SER A 1 230 ? -21.358 -20.978 74.877 1.00 55.69 230 SER A C 1
ATOM 1782 O O . SER A 1 230 ? -21.810 -22.089 75.142 1.00 55.69 230 SER A O 1
ATOM 1784 N N . SER A 1 231 ? -21.570 -20.423 73.673 1.00 56.16 231 SER A N 1
ATOM 1785 C CA . SER A 1 231 ? -22.069 -21.232 72.533 1.00 56.16 231 SER A CA 1
ATOM 1786 C C . SER A 1 231 ? -21.768 -20.668 71.127 1.00 56.16 231 SER A C 1
ATOM 1788 O O . SER A 1 231 ? -22.435 -21.043 70.166 1.00 56.16 231 SER A O 1
ATOM 1790 N N . TYR A 1 232 ? -20.797 -19.760 70.969 1.00 57.72 232 TYR A N 1
ATOM 1791 C CA . TYR A 1 232 ? -20.469 -19.178 69.651 1.00 57.72 232 TYR A CA 1
ATOM 1792 C C . TYR A 1 232 ? -19.372 -19.932 68.881 1.00 57.72 232 TYR A C 1
ATOM 1794 O O . TYR A 1 232 ? -19.210 -19.699 67.685 1.00 57.72 232 TYR A O 1
ATOM 1802 N N . ASP A 1 233 ? -18.680 -20.880 69.517 1.00 61.00 233 ASP A N 1
ATOM 1803 C CA . ASP A 1 233 ? -17.612 -21.646 68.8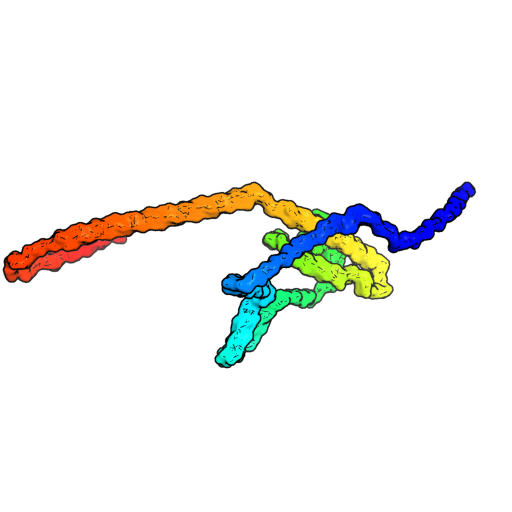62 1.00 61.00 233 ASP A CA 1
ATOM 1804 C C . ASP A 1 233 ? -18.129 -22.798 67.981 1.00 61.00 233 ASP A C 1
ATOM 1806 O O . ASP A 1 233 ? -17.383 -23.327 67.161 1.00 61.00 233 ASP A O 1
ATOM 1810 N N . ASP A 1 234 ? -19.398 -23.201 68.095 1.00 62.41 234 ASP A N 1
ATOM 1811 C CA . ASP A 1 234 ? -19.896 -24.380 67.367 1.00 62.41 234 ASP A CA 1
ATOM 1812 C C . ASP A 1 234 ? -20.393 -24.041 65.946 1.00 62.41 234 ASP A C 1
ATOM 1814 O O . ASP A 1 234 ? -20.136 -24.764 64.981 1.00 62.41 234 ASP A O 1
ATOM 1818 N N . ALA A 1 235 ? -21.026 -22.877 65.768 1.00 68.88 235 ALA A N 1
ATOM 1819 C CA . ALA A 1 235 ? -21.560 -22.460 64.468 1.00 68.88 235 ALA A CA 1
ATOM 1820 C C . ALA A 1 235 ? -20.455 -22.097 63.457 1.00 68.88 235 ALA A C 1
ATOM 1822 O O . ALA A 1 235 ? -20.553 -22.417 62.270 1.00 68.88 235 ALA A O 1
ATOM 1823 N N . THR A 1 236 ? -19.368 -21.474 63.917 1.00 73.81 236 THR A N 1
ATOM 1824 C CA . THR A 1 236 ? -18.198 -21.154 63.083 1.00 73.81 236 THR A CA 1
ATOM 1825 C C . THR A 1 236 ? -17.471 -22.417 62.620 1.00 73.81 236 THR A C 1
ATOM 1827 O O . THR A 1 236 ? -17.057 -22.497 61.460 1.00 73.81 236 THR A O 1
ATOM 1830 N N . ASN A 1 237 ? -17.394 -23.444 63.471 1.00 74.19 237 ASN A N 1
ATOM 1831 C CA . ASN A 1 237 ? -16.801 -24.731 63.112 1.00 74.19 237 ASN A CA 1
ATOM 1832 C C . ASN A 1 237 ? -17.630 -25.507 62.074 1.00 74.19 237 ASN A C 1
ATOM 1834 O O . ASN A 1 237 ? -17.053 -26.120 61.171 1.00 74.19 237 ASN A O 1
ATOM 1838 N N . GLN A 1 238 ? -18.965 -25.428 62.121 1.00 79.94 238 GLN A N 1
ATOM 1839 C CA . GLN A 1 238 ? -19.822 -26.056 61.104 1.00 79.94 238 GLN A CA 1
ATOM 1840 C C . GLN A 1 238 ? -19.673 -25.401 59.722 1.00 79.94 238 GLN A C 1
ATOM 1842 O O . GLN A 1 238 ? -19.602 -26.104 58.712 1.00 79.94 238 GLN A O 1
ATOM 1847 N N . ILE A 1 239 ? -19.549 -24.071 59.658 1.00 83.12 239 ILE A N 1
ATOM 1848 C CA . ILE A 1 239 ? -19.357 -23.348 58.388 1.00 83.12 239 ILE A CA 1
ATOM 1849 C C . ILE A 1 239 ? -17.995 -23.688 57.763 1.00 83.12 239 ILE A C 1
ATOM 1851 O O . ILE A 1 239 ? -17.909 -23.944 56.557 1.00 83.12 239 ILE A O 1
ATOM 1855 N N . LEU A 1 240 ? -16.934 -23.763 58.575 1.00 86.69 240 LEU A N 1
ATOM 1856 C CA . LEU A 1 240 ? -15.600 -24.145 58.102 1.00 86.69 240 LEU A CA 1
ATOM 1857 C C . LEU A 1 240 ? -15.555 -25.592 57.585 1.00 86.69 240 LEU A C 1
ATOM 1859 O O . LEU A 1 240 ? -14.925 -25.850 56.556 1.00 86.69 240 LEU A O 1
ATOM 1863 N N . GLN A 1 241 ? -16.260 -26.530 58.229 1.00 85.38 241 GLN A N 1
ATOM 1864 C CA . GLN A 1 241 ? -16.368 -27.907 57.728 1.00 85.38 241 GLN A CA 1
ATOM 1865 C C . GLN A 1 241 ? -17.103 -27.991 56.388 1.00 85.38 241 GLN A C 1
ATOM 1867 O O . GLN A 1 241 ? -16.697 -28.752 55.503 1.00 85.38 241 GLN A O 1
ATOM 1872 N N . LEU A 1 242 ? -18.159 -27.196 56.209 1.00 87.19 242 LEU A N 1
ATOM 1873 C CA . LEU A 1 242 ? -18.955 -27.225 54.986 1.00 87.19 242 LEU A CA 1
ATOM 1874 C C . LEU A 1 242 ? -18.152 -26.698 53.787 1.00 87.19 242 LEU A C 1
ATOM 1876 O O . LEU A 1 242 ? -18.149 -27.330 52.729 1.00 87.19 242 LEU A O 1
ATOM 1880 N N . LEU A 1 243 ? -17.373 -25.628 53.980 1.00 86.94 243 LEU A N 1
ATOM 1881 C CA . LEU A 1 243 ? -16.457 -25.093 52.964 1.00 86.94 243 LEU A CA 1
ATOM 1882 C C . LEU A 1 243 ? -15.319 -26.068 52.620 1.00 86.94 243 LEU A C 1
ATOM 1884 O O . LEU A 1 243 ? -15.009 -26.263 51.444 1.00 86.94 243 LEU A O 1
ATOM 1888 N N . ALA A 1 244 ? -14.741 -26.745 53.618 1.00 88.50 244 ALA A N 1
ATOM 1889 C CA . ALA A 1 244 ? -13.681 -27.731 53.392 1.00 88.50 244 ALA A CA 1
ATOM 1890 C C . ALA A 1 244 ? -14.152 -28.947 52.567 1.00 88.50 244 ALA A C 1
ATOM 1892 O O . ALA A 1 244 ? -13.360 -29.550 51.841 1.00 88.50 244 ALA A O 1
ATOM 1893 N N . SER A 1 245 ? -15.439 -29.304 52.651 1.00 88.75 245 SER A N 1
ATOM 1894 C CA . SER A 1 245 ? -16.009 -30.436 51.907 1.00 88.75 245 SER A CA 1
ATOM 1895 C C . SER A 1 245 ? -16.208 -30.161 50.410 1.00 88.75 245 SER A C 1
ATOM 1897 O O . SER A 1 245 ? -16.145 -31.094 49.607 1.00 88.75 245 SER A O 1
ATOM 1899 N N . GLN A 1 246 ? -16.398 -28.898 50.011 1.00 83.12 246 GLN A N 1
ATOM 1900 C CA . GLN A 1 246 ? -16.627 -28.538 48.607 1.00 83.12 246 GLN A CA 1
ATOM 1901 C C . GLN A 1 246 ? -15.338 -28.419 47.782 1.00 83.12 246 GLN A C 1
ATOM 1903 O O . GLN A 1 246 ? -15.374 -28.632 46.577 1.00 83.12 246 GLN A O 1
ATOM 1908 N N . LEU A 1 247 ? -14.192 -28.170 48.422 1.00 76.25 247 LEU A N 1
ATOM 1909 C CA . LEU A 1 247 ? -12.881 -28.026 47.767 1.00 76.25 247 LEU A CA 1
ATOM 1910 C C . LEU A 1 247 ? -12.199 -29.356 47.378 1.00 76.25 247 LEU A C 1
ATOM 1912 O O . LEU A 1 247 ? -11.115 -29.333 46.803 1.00 76.25 247 LEU A O 1
ATOM 1916 N N . ARG A 1 248 ? -12.794 -30.516 47.698 1.00 74.06 248 ARG A N 1
ATOM 1917 C CA . ARG A 1 248 ? -12.259 -31.855 47.359 1.00 74.06 248 ARG A CA 1
ATOM 1918 C C . ARG A 1 248 ? -12.920 -32.522 46.141 1.00 74.06 248 ARG A C 1
ATOM 1920 O O . ARG A 1 248 ? -12.696 -33.713 45.929 1.00 74.06 248 ARG A O 1
ATOM 1927 N N . ARG A 1 249 ? -13.748 -31.807 45.380 1.00 61.66 249 ARG A N 1
ATOM 1928 C CA . ARG A 1 249 ? -14.303 -32.281 44.101 1.00 61.66 249 ARG A CA 1
ATOM 1929 C C . ARG A 1 249 ? -13.624 -31.571 42.945 1.00 61.66 249 ARG A C 1
ATOM 1931 O O . ARG A 1 249 ? -13.421 -32.252 41.921 1.00 61.66 249 ARG A O 1
#

pLDDT: mean 78.46, std 17.53, range [40.91, 98.5]

Radius of gyration: 38.49 Å; chains: 1; bounding box: 62×78×138 Å

Foldseek 3Di:
DDDDDDDDDDPDPPDDDDPVVVPPDDPPPPPPPDDPDDDPDPPPPPPPPPPDVLVVVLVVCVVVVPPDPPVVNVVSVCVVVVPLPPLPPDCALVNLLVQLVPDDLLPLCSLLVHDPDDDDDPVVLVSSLVSNCVSLPPVPDDPPDDPVSVVSSVVSNVSNVVSSVSVVVVVVCPDDVVVVVVVVVVVVVVVVVVVVVVVVVVVVVVVVVVVVVVVVVPPPPPVDDDDDPDDPVPVVVVVVVVVVVVVPD

Sequence (249 aa):
MYSFGEGEQHDGNPSHWPPELAAQKRPVVHVYEVSDGEEPPKSRRRCEDGANPAFGAALGRLILGEEVELNEALEEARRSMGSTPMPEPGMSLSSEVARIRAAAVDDYREILGLSQEGDLEVSQVQSRYRQIMRLLHPDKRDASMSAAALTACDEAMERVQQALQGLKKEIEVGPDPSFVARQSMRRMQELQRLRAQQARQRQEEQQMGMLLKDLDQVQPDVSSVGAGASSYDDATNQILQLLASQLRR

Organism: NCBI:txid2562237

InterPro domains:
  IPR001623 DnaJ domain [PS50076] (107-189)
  IPR001623 DnaJ domain [SM00271] (106-172)
  IPR001623 DnaJ domain [cd06257] (107-168)
  IPR036869 Chaperone J-domain superfamily [G3DSA:1.10.287.110] (77-172)
  IPR036869 Chaperone J-domain superfamily [SSF46565] (102-170)

Secondary structure (DSSP, 8-state):
-PPPPPP-----------GGGGGS-----------TTSPPP-------TTS-HHHHHHHHHHHTT----HHHHHHHHHHHTT------TT--HHHHHHHHHHS-TT-HHHHTT--SSS---HHHHHHHHHHHHHHH-GGG--TTS-HHHHHHHHHHHHHHHHHHHHHHHHHHH-S-HHHHHHHHHHHHHHHHHHHHHHHHHHHHHHHHHHHHHHHHH------S-------SHHHHHHHHHHHHHHTT-